Protein 8TTT (pdb70)

Solvent-accessible surface area: 14237 Å² total

B-factor: mean 44.23, std 14.67, range [22.31, 131.47]

Organism: Homo sapiens (NCBI:txid9606)

Radius of gyration: 19.29 Å; Cα contacts (8 Å, |Δi|>4): 434; chains: 2; bounding box: 44×50×52 Å

Foldseek 3Di:
DWDKDWEAELQGDIDIDIDDQQDWQVVVLVRVCVVVPNDPLRSVFKGKWFADDPQAIFGGDGNDGLVVQQVVPADPDPPRGRMYMATDDFDCVSLLVCLVPPVSLS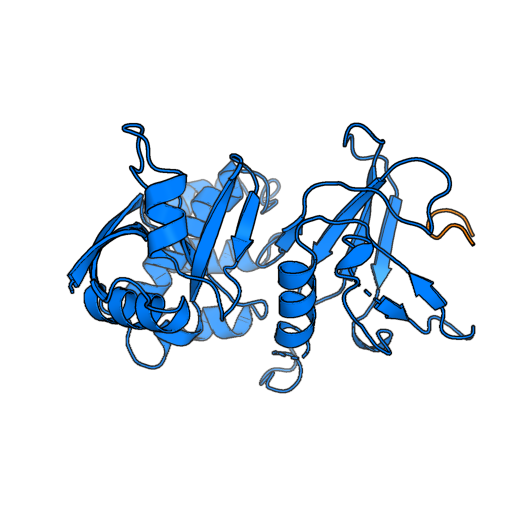SVQSNLVVCVVSPQWDPPVCVPVLVVCVVVVVSSVSCVSSVPTPRPSKHWDAWAPKPPDPFFTWIWIDHLAFTKTFGDHVVRHGDDDMDTHGLVQWDDWDADVVQCWTTWGDPDDDDIDDMIHNHNSRVRVVVSNVVSVVVVPVDDPD/DDPVPD

Nearest PDB structures (foldseek):
  8ttv-assembly1_A  TM=9.981E-01  e=6.131E-48  Homo sapiens
  4tkn-assembly1_A  TM=8.323E-01  e=4.277E-17  Homo sapiens
  4tkn-assembly3_C  TM=8.175E-01  e=5.382E-17  Homo sapiens
  4gxb-assembly1_A  TM=7.937E-01  e=1.513E-16  Homo sapiens
  4tkn-assembly2_B  TM=8.010E-01  e=3.557E-15  Homo sapiens

Structure (mmCIF, N/CA/C/O backbone):
data_8TTT
#
_entry.id   8TTT
#
_cell.length_a   37.567
_cell.length_b   74.371
_cell.length_c   105.229
_cell.angle_alpha   90.00
_cell.angle_beta   90.00
_cell.angle_gamma   90.00
#
_symmetry.space_group_name_H-M   'P 21 21 21'
#
loop_
_entity.id
_entity.type
_entity.pdbx_description
1 polymer 'Sorting nexin-27'
2 polymer 'Fam21A repeat 15 peptide'
3 non-polymer GLYCEROL
4 non-polymer DI(HYDROXYETHYL)ETHER
5 water water
#
loop_
_atom_site.group_PDB
_atom_site.id
_atom_site.type_symbol
_atom_site.label_atom_id
_atom_site.label_alt_id
_atom_site.label_comp_id
_atom_site.label_asym_id
_atom_site.label_entity_id
_atom_site.label_seq_id
_atom_site.pdbx_PDB_ins_code
_atom_site.Cartn_x
_atom_site.Cartn_y
_atom_site.Cartn_z
_atom_site.occupancy
_atom_site.B_iso_or_equiv
_atom_site.auth_seq_id
_atom_site.auth_comp_id
_atom_site.auth_asym_id
_atom_site.auth_atom_id
_atom_site.pdbx_PDB_model_num
ATOM 1 N N . SER A 1 6 ? 5.699 25.151 41.506 1.00 69.50 273 SER A N 1
ATOM 2 C CA . SER A 1 6 ? 4.440 24.657 40.954 1.00 77.48 273 SER A CA 1
ATOM 3 C C . SER A 1 6 ? 4.535 23.150 40.667 1.00 73.31 273 SER A C 1
ATOM 4 O O . SER A 1 6 ? 4.989 22.743 39.591 1.00 68.40 273 SER A O 1
ATOM 7 N N . ASP A 1 7 ? 4.106 22.329 41.627 1.00 71.49 274 ASP A N 1
ATOM 8 C CA . ASP A 1 7 ? 4.284 20.883 41.554 1.00 64.87 274 ASP A CA 1
ATOM 9 C C . ASP A 1 7 ? 3.050 20.184 41.015 1.00 57.14 274 ASP A C 1
ATOM 10 O O . ASP A 1 7 ? 1.916 20.601 41.265 1.00 57.69 274 ASP A O 1
ATOM 15 N N . VAL A 1 8 ? 3.287 19.090 40.289 1.00 47.16 275 VAL A N 1
ATOM 16 C CA . VAL A 1 8 ? 2.214 18.236 39.803 1.00 48.86 275 VAL A CA 1
ATOM 17 C C . VAL A 1 8 ? 2.582 16.776 40.042 1.00 50.71 275 VAL A C 1
ATOM 18 O O . VAL A 1 8 ? 3.744 16.432 40.271 1.00 50.80 275 VAL A O 1
ATOM 22 N N . GLU A 1 9 ? 1.564 15.917 40.007 1.00 42.96 276 GLU A N 1
ATOM 23 C CA . GLU A 1 9 ? 1.761 14.480 40.108 1.00 45.33 276 GLU A CA 1
ATOM 24 C C . GLU A 1 9 ? 1.747 13.848 38.719 1.00 50.60 276 GLU A C 1
ATOM 25 O O . GLU A 1 9 ? 1.030 14.279 37.805 1.00 47.95 276 GLU A O 1
ATOM 31 N N . LEU A 1 10 ? 2.560 12.810 38.582 1.00 45.23 277 LEU A N 1
ATOM 32 C CA . LEU A 1 10 ? 2.711 12.052 37.356 1.00 39.25 277 LEU A CA 1
ATOM 33 C C . LEU A 1 10 ? 2.528 10.586 37.689 1.00 40.51 277 LEU A C 1
ATOM 34 O O . LEU A 1 10 ? 3.045 10.115 38.705 1.00 37.87 277 LEU A O 1
ATOM 39 N N . ARG A 1 11 ? 1.780 9.869 36.863 1.00 36.99 278 ARG A N 1
ATOM 40 C CA . ARG A 1 11 ? 1.734 8.420 36.973 1.00 36.77 278 ARG A CA 1
ATOM 41 C C . ARG A 1 11 ? 2.592 7.816 35.878 1.00 33.74 278 ARG A C 1
ATOM 42 O O . ARG A 1 11 ? 2.640 8.340 34.766 1.00 32.35 278 ARG A O 1
ATOM 50 N N . VAL A 1 12 ? 3.251 6.705 36.189 1.00 28.61 279 VAL A N 1
ATOM 51 C CA . VAL A 1 12 ? 4.108 6.004 35.243 1.00 27.46 279 VAL A CA 1
ATOM 52 C C . VAL A 1 12 ? 3.996 4.504 35.488 1.00 31.52 279 VAL A C 1
ATOM 53 O O . VAL A 1 12 ? 4.004 4.053 36.638 1.00 31.74 279 VAL A O 1
ATOM 57 N N . ALA A 1 13 ? 3.910 3.734 34.401 1.00 25.78 280 ALA A N 1
ATOM 58 C CA . ALA A 1 13 ? 3.862 2.278 34.470 1.00 31.66 280 ALA A CA 1
ATOM 59 C C . ALA A 1 13 ? 5.262 1.694 34.597 1.00 29.27 280 ALA A C 1
ATOM 60 O O . ALA A 1 13 ? 6.198 2.151 33.941 1.00 33.97 280 ALA A O 1
ATOM 62 N N . LEU A 1 14 ? 5.407 0.683 35.439 1.00 30.49 281 LEU A N 1
ATOM 63 C CA . LEU A 1 14 ? 6.676 -0.007 35.603 1.00 34.07 281 LEU A CA 1
ATOM 64 C C . LEU A 1 14 ? 6.581 -1.421 35.051 1.00 31.47 281 LEU A C 1
ATOM 65 O O . LEU A 1 14 ? 5.480 -1.966 34.929 1.00 38.09 281 LEU A O 1
ATOM 70 N N . PRO A 1 15 ? 7.718 -2.055 34.720 1.00 38.73 282 PRO A N 1
ATOM 71 C CA . PRO A 1 15 ? 7.663 -3.345 33.990 1.00 39.49 282 PRO A CA 1
ATOM 72 C C . PRO A 1 15 ? 6.952 -4.470 34.726 1.00 40.92 282 PRO A C 1
ATOM 73 O O . PRO A 1 15 ? 6.392 -5.351 34.063 1.00 41.68 282 PRO A O 1
ATOM 77 N N . ASP A 1 16 ? 6.936 -4.472 36.060 1.00 39.64 283 ASP A N 1
ATOM 78 C CA . ASP A 1 16 ? 6.247 -5.521 36.806 1.00 36.55 283 ASP A CA 1
ATOM 79 C C . ASP A 1 16 ? 4.731 -5.352 36.861 1.00 39.72 283 ASP A C 1
ATOM 80 O O . ASP A 1 16 ? 4.104 -6.040 37.670 1.00 36.63 283 ASP A O 1
ATOM 85 N N . GLY A 1 17 ? 4.129 -4.434 36.089 1.00 35.51 284 GLY A N 1
ATOM 86 C CA . GLY A 1 17 ? 2.696 -4.188 36.183 1.00 38.13 284 GLY A CA 1
ATOM 87 C C . GLY A 1 17 ? 2.230 -3.223 37.270 1.00 37.60 284 GLY A C 1
ATOM 88 O O . GLY A 1 17 ? 1.074 -2.792 37.242 1.00 42.28 284 GLY A O 1
ATOM 89 N N . THR A 1 18 ? 3.062 -2.871 38.236 1.00 37.07 285 THR A N 1
ATOM 90 C CA . THR A 1 18 ? 2.632 -1.822 39.142 1.00 35.09 285 THR A CA 1
ATOM 91 C C . THR A 1 18 ? 2.733 -0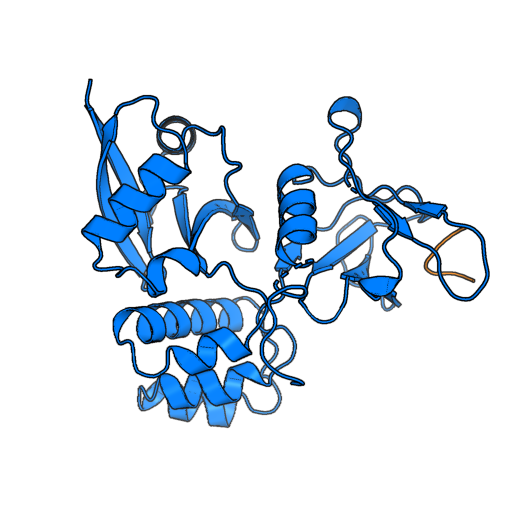.462 38.442 1.00 36.18 285 THR A C 1
ATOM 92 O O . THR A 1 18 ? 3.333 -0.330 37.375 1.00 35.55 285 THR A O 1
ATOM 96 N N . THR A 1 19 ? 2.139 0.564 39.047 1.00 36.27 286 THR A N 1
ATOM 97 C CA . THR A 1 19 ? 2.437 1.947 38.685 1.00 34.45 286 THR A CA 1
ATOM 98 C C . THR A 1 19 ? 3.080 2.663 39.871 1.00 33.23 286 THR A C 1
ATOM 99 O O . THR A 1 19 ? 3.024 2.204 41.016 1.00 29.51 286 THR A O 1
ATOM 103 N N . VAL A 1 20 ? 3.724 3.784 39.580 1.00 33.72 287 VAL A N 1
ATOM 104 C CA . VAL A 1 20 ? 4.274 4.662 40.605 1.00 35.90 287 VAL A CA 1
ATOM 105 C C . VAL A 1 20 ? 3.834 6.078 40.274 1.00 37.01 287 VAL A C 1
ATOM 106 O O . VAL A 1 20 ? 3.563 6.403 39.112 1.00 34.29 287 VAL A O 1
ATOM 110 N N . THR A 1 21 ? 3.712 6.910 41.305 1.00 36.18 288 THR A N 1
ATOM 111 C CA . THR A 1 21 ? 3.408 8.320 41.128 1.00 38.07 288 THR A CA 1
ATOM 112 C C . THR A 1 21 ? 4.550 9.143 41.692 1.00 40.08 288 THR A C 1
ATOM 113 O O . THR A 1 21 ? 5.100 8.806 42.742 1.00 44.86 288 THR A O 1
ATOM 117 N N . VAL A 1 22 ? 4.891 10.235 41.013 1.00 39.10 289 VAL A N 1
ATOM 118 C CA . VAL A 1 22 ? 5.909 11.144 41.509 1.00 41.66 289 VAL A CA 1
ATOM 119 C C . VAL A 1 22 ? 5.369 12.563 41.468 1.00 41.26 289 VAL A C 1
ATOM 120 O O . VAL A 1 22 ? 4.514 12.899 40.642 1.00 41.40 289 VAL A O 1
ATOM 124 N N . ARG A 1 23 ? 5.894 13.410 42.355 1.00 49.44 290 ARG A N 1
ATOM 125 C CA . ARG A 1 23 ? 5.599 14.843 42.350 1.00 50.06 290 ARG A CA 1
ATOM 126 C C . ARG A 1 23 ? 6.763 15.559 41.680 1.00 45.23 290 ARG A C 1
ATOM 127 O O . ARG A 1 23 ? 7.877 15.578 42.210 1.00 50.82 290 ARG A O 1
ATOM 135 N N . VAL A 1 24 ? 6.517 16.134 40.509 1.00 37.43 291 VAL A N 1
ATOM 136 C CA . VAL A 1 24 ? 7.582 16.774 39.763 1.00 43.43 291 VAL A CA 1
ATOM 137 C C . VAL A 1 24 ? 7.117 18.153 39.349 1.00 46.73 291 VAL A C 1
ATOM 138 O O . VAL A 1 24 ? 5.922 18.449 39.302 1.00 49.56 291 VAL A O 1
ATOM 142 N N . LYS A 1 25 ? 8.101 18.979 39.014 1.00 51.05 292 LYS A N 1
ATOM 143 C CA . LYS A 1 25 ? 7.851 20.332 38.537 1.00 55.57 292 LYS A CA 1
ATOM 144 C C . LYS A 1 25 ? 7.244 20.287 37.135 1.00 52.13 292 LYS A C 1
ATOM 145 O O . LYS A 1 25 ? 7.752 19.602 36.243 1.00 52.75 292 LYS A O 1
ATOM 151 N N . LYS A 1 26 ? 6.123 20.989 36.977 1.00 58.06 293 LYS A N 1
ATOM 152 C CA . LYS A 1 26 ? 5.349 21.095 35.741 1.00 53.01 293 LYS A CA 1
ATOM 153 C C . LYS A 1 26 ? 6.164 20.923 34.451 1.00 52.73 293 LYS A C 1
ATOM 154 O O . LYS A 1 26 ? 5.806 20.133 33.574 1.00 55.73 293 LYS A O 1
ATOM 160 N N . ASN A 1 27 ? 7.245 21.688 34.295 1.00 45.06 294 ASN A N 1
ATOM 161 C CA . ASN A 1 27 ? 7.983 21.758 33.039 1.00 53.72 294 ASN A CA 1
ATOM 162 C C . ASN A 1 27 ? 9.255 20.907 33.052 1.00 52.34 294 ASN A C 1
ATOM 163 O O . ASN A 1 27 ? 10.238 21.251 32.382 1.00 38.95 294 ASN A O 1
ATOM 168 N N . SER A 1 28 ? 9.248 19.803 33.801 1.00 48.70 295 SER A N 1
ATOM 169 C CA . SER A 1 28 ? 10.401 18.919 33.871 1.00 44.25 295 SER A CA 1
ATOM 170 C C . SER A 1 28 ? 10.636 18.213 32.541 1.00 40.63 295 SER A C 1
ATOM 171 O O . SER A 1 28 ? 9.695 17.864 31.824 1.00 37.33 295 SER A O 1
ATOM 174 N N . THR A 1 29 ? 11.904 18.019 32.205 1.00 38.28 296 THR A N 1
ATOM 175 C CA . THR A 1 29 ? 12.206 17.242 31.015 1.00 42.43 296 THR A CA 1
ATOM 176 C C . THR A 1 29 ? 12.189 15.760 31.344 1.00 30.13 296 THR A C 1
ATOM 177 O O . THR A 1 29 ? 12.136 15.350 32.507 1.00 33.37 296 THR A O 1
ATOM 181 N N . THR A 1 30 ? 12.296 14.948 30.295 1.00 29.36 297 THR A N 1
ATOM 182 C CA . THR A 1 30 ? 12.108 13.513 30.470 1.00 34.44 297 THR A CA 1
ATOM 183 C C . THR A 1 30 ? 13.171 12.903 31.372 1.00 35.68 297 THR A C 1
ATOM 184 O O . THR A 1 30 ? 12.853 12.044 32.204 1.00 37.78 297 THR A O 1
ATOM 188 N N . ASP A 1 31 ? 14.431 13.339 31.249 1.00 29.48 298 ASP A N 1
ATOM 189 C CA . ASP A 1 31 ? 15.444 12.792 32.136 1.00 29.14 298 ASP A CA 1
ATOM 190 C C . ASP A 1 31 ? 15.245 13.234 33.577 1.00 35.64 298 ASP A C 1
ATOM 191 O O . ASP A 1 31 ? 15.576 12.482 34.505 1.00 36.75 298 ASP A O 1
ATOM 196 N N . GLN A 1 32 ? 14.718 14.434 33.801 1.00 34.41 299 GLN A N 1
ATOM 197 C CA . GLN A 1 32 ? 14.464 14.833 35.183 1.00 35.97 299 GLN A CA 1
ATOM 198 C C . GLN A 1 32 ? 13.352 13.996 35.804 1.00 34.63 299 GLN A C 1
ATOM 199 O O . GLN A 1 32 ? 13.391 13.693 37.003 1.00 32.76 299 GLN A O 1
ATOM 205 N N . VAL A 1 33 ? 12.342 13.637 35.013 1.00 34.81 300 VAL A N 1
ATOM 206 C CA . VAL A 1 33 ? 11.286 12.761 35.506 1.00 32.00 300 VAL A CA 1
ATOM 207 C C . VAL A 1 33 ? 11.821 11.349 35.687 1.00 36.60 300 VAL A C 1
ATOM 208 O O . VAL A 1 33 ? 11.464 10.643 36.637 1.00 32.56 300 VAL A O 1
ATOM 212 N N . TYR A 1 34 ? 12.680 10.908 34.774 1.00 31.96 301 TYR A N 1
ATOM 213 C CA . TYR A 1 34 ? 13.158 9.545 34.871 1.00 34.28 301 TYR A CA 1
ATOM 214 C C . TYR A 1 34 ? 13.968 9.352 36.147 1.00 36.21 301 TYR A C 1
ATOM 215 O O . TYR A 1 34 ? 13.759 8.374 36.875 1.00 33.91 301 TYR A O 1
ATOM 224 N N . GLN A 1 35 ? 14.862 10.298 36.466 1.00 35.67 302 GLN A N 1
ATOM 225 C CA . GLN A 1 35 ? 15.667 10.171 37.682 1.00 33.33 302 GLN A CA 1
ATOM 226 C C . GLN A 1 35 ? 14.787 10.152 38.915 1.00 32.90 302 GLN A C 1
ATOM 227 O O . GLN A 1 35 ? 15.006 9.365 39.842 1.00 34.91 302 GLN A O 1
ATOM 233 N N . ALA A 1 36 ? 13.786 11.023 38.948 1.00 28.68 303 ALA A N 1
ATOM 234 C CA . ALA A 1 36 ? 12.892 11.052 40.091 1.00 31.43 303 ALA A CA 1
ATOM 235 C C . ALA A 1 36 ? 12.198 9.703 40.267 1.00 36.29 303 ALA A C 1
ATOM 236 O O . ALA A 1 36 ? 12.139 9.162 41.379 1.00 37.94 303 ALA A O 1
ATOM 238 N N . ILE A 1 37 ? 11.710 9.121 39.165 1.00 29.04 304 ILE A N 1
ATOM 239 C CA . ILE A 1 37 ? 11.070 7.805 39.238 1.00 34.67 304 ILE A CA 1
ATOM 240 C C . ILE A 1 37 ? 12.062 6.739 39.683 1.00 34.08 304 ILE A C 1
ATOM 241 O O . ILE A 1 37 ? 11.770 5.928 40.568 1.00 37.79 304 ILE A O 1
ATOM 246 N N . ALA A 1 38 ? 13.246 6.714 39.070 1.00 38.31 305 ALA A N 1
ATOM 247 C CA . ALA A 1 38 ? 14.234 5.699 39.419 1.00 37.88 305 ALA A CA 1
ATOM 248 C C . ALA A 1 38 ? 14.655 5.807 40.878 1.00 40.87 305 ALA A C 1
ATOM 249 O O . ALA A 1 38 ? 14.971 4.790 41.514 1.00 42.43 305 ALA A O 1
ATOM 251 N N . ALA A 1 39 ? 14.653 7.024 41.425 1.00 35.03 306 ALA A N 1
ATOM 252 C CA . ALA A 1 39 ? 14.883 7.191 42.857 1.00 39.66 306 ALA A CA 1
ATOM 253 C C . ALA A 1 39 ? 13.745 6.584 43.668 1.00 41.67 306 ALA A C 1
ATOM 254 O O . ALA A 1 39 ? 13.984 5.858 44.636 1.00 43.64 306 ALA A O 1
ATOM 256 N N . LYS A 1 40 ? 12.492 6.867 43.285 1.00 38.85 307 LYS A N 1
ATOM 257 C CA . LYS A 1 40 ? 11.341 6.384 44.046 1.00 37.69 307 LYS A CA 1
ATOM 258 C C . LYS A 1 40 ? 11.156 4.868 43.989 1.00 43.49 307 LYS A C 1
ATOM 259 O O . LYS A 1 40 ? 10.378 4.331 44.778 1.00 48.14 307 LYS A O 1
ATOM 265 N N . VAL A 1 41 ? 11.827 4.155 43.088 1.00 42.70 308 VAL A N 1
ATOM 266 C CA . VAL A 1 41 ? 11.626 2.716 42.980 1.00 39.12 308 VAL A CA 1
ATOM 267 C C . VAL A 1 41 ? 12.849 1.914 43.380 1.00 44.90 308 VAL A C 1
ATOM 268 O O . VAL A 1 41 ? 12.809 0.681 43.299 1.00 50.05 308 VAL A O 1
ATOM 272 N N . GLY A 1 42 ? 13.931 2.558 43.813 1.00 43.50 309 GLY A N 1
ATOM 273 C CA . GLY A 1 42 ? 15.057 1.818 44.337 1.00 44.78 309 GLY A CA 1
ATOM 274 C C . GLY A 1 42 ? 16.132 1.497 43.333 1.00 48.68 309 GLY A C 1
ATOM 275 O O . GLY A 1 42 ? 16.944 0.591 43.572 1.00 47.93 309 GLY A O 1
ATOM 276 N N . MET A 1 43 ? 16.172 2.209 42.219 1.00 46.02 310 MET A N 1
ATOM 277 C CA . MET A 1 43 ? 17.236 1.993 41.262 1.00 44.08 310 MET A CA 1
ATOM 278 C C . MET A 1 43 ? 18.508 2.597 41.829 1.00 44.08 310 MET A C 1
ATOM 279 O O . MET A 1 43 ? 18.505 3.732 42.319 1.00 45.70 310 MET A O 1
ATOM 284 N N . ASP A 1 44 ? 19.583 1.838 41.787 1.00 38.45 311 ASP A N 1
ATOM 285 C CA . ASP A 1 44 ? 20.854 2.321 42.293 1.00 47.33 311 ASP A CA 1
ATOM 286 C C . ASP A 1 44 ? 21.658 2.880 41.123 1.00 51.24 311 ASP A C 1
ATOM 287 O O . ASP A 1 44 ? 21.171 2.966 39.991 1.00 49.96 311 ASP A O 1
ATOM 292 N N . SER A 1 45 ? 22.924 3.211 41.381 1.00 41.47 312 SER A N 1
ATOM 293 C CA . SER A 1 45 ? 23.745 3.897 40.395 1.00 51.57 312 SER A CA 1
ATOM 294 C C . SER A 1 45 ? 24.116 3.010 39.207 1.00 50.95 312 SER A C 1
ATOM 295 O O . SER A 1 45 ? 24.436 3.538 38.139 1.00 48.07 312 SER A O 1
ATOM 298 N N . THR A 1 46 ? 24.098 1.685 39.352 1.00 51.00 313 THR A N 1
ATOM 299 C CA . THR A 1 46 ? 24.318 0.848 38.173 1.00 56.93 313 THR A CA 1
ATOM 300 C C . THR A 1 46 ? 23.038 0.695 37.356 1.00 52.45 313 THR A C 1
ATOM 301 O O . THR A 1 46 ? 23.033 0.900 36.134 1.00 54.45 313 THR A O 1
ATOM 305 N N . THR A 1 47 ? 21.939 0.363 38.031 1.00 43.49 314 THR A N 1
ATOM 306 C CA . THR A 1 47 ? 20.727 -0.080 37.355 1.00 47.67 314 THR A CA 1
ATOM 307 C C . THR A 1 47 ? 20.077 1.040 36.538 1.00 42.88 314 THR A C 1
ATOM 308 O O . THR A 1 47 ? 19.562 0.792 35.442 1.00 38.08 314 THR A O 1
ATOM 312 N N . VAL A 1 48 ? 20.130 2.277 37.041 1.00 39.74 315 VAL A N 1
ATOM 313 C CA . VAL A 1 48 ? 19.447 3.423 36.459 1.00 37.34 315 VAL A CA 1
ATOM 314 C C . VAL A 1 48 ? 19.828 3.686 35.001 1.00 40.55 315 VAL A C 1
ATOM 315 O O . VAL A 1 48 ? 19.065 4.338 34.278 1.00 40.16 315 VAL A O 1
ATOM 319 N N . ASN A 1 49 ? 20.974 3.195 34.534 1.00 34.11 316 ASN A N 1
ATOM 320 C CA . ASN A 1 49 ? 21.357 3.456 33.153 1.00 40.91 316 ASN A CA 1
ATOM 321 C C . ASN A 1 49 ? 20.832 2.412 32.175 1.00 39.44 316 ASN A C 1
ATOM 322 O O . ASN A 1 49 ? 21.158 2.477 30.989 1.00 42.68 316 ASN A O 1
ATOM 327 N N . TYR A 1 50 ? 20.013 1.473 32.628 1.00 32.29 317 TYR A N 1
ATOM 328 C CA . TYR A 1 50 ? 19.512 0.417 31.766 1.00 36.58 317 TYR A CA 1
ATOM 329 C C . TYR A 1 50 ? 18.028 0.555 31.475 1.00 33.12 317 TYR A C 1
ATOM 330 O O . TYR A 1 50 ? 17.434 -0.351 30.875 1.00 34.92 317 TYR A O 1
ATOM 339 N N . PHE A 1 51 ? 17.412 1.658 31.886 1.00 28.99 318 PHE A N 1
ATOM 340 C CA . PHE A 1 51 ? 15.986 1.868 31.695 1.00 29.53 318 PHE A CA 1
ATOM 341 C C . PHE A 1 51 ? 15.739 3.297 31.240 1.00 28.97 318 PHE A C 1
ATOM 342 O O . PHE A 1 51 ? 16.578 4.177 31.421 1.00 29.57 318 PHE A O 1
ATOM 350 N N . ALA A 1 52 ? 14.569 3.532 30.658 1.00 26.75 319 ALA A N 1
ATOM 351 C CA . ALA A 1 52 ? 14.242 4.879 30.230 1.00 29.68 319 ALA A CA 1
ATOM 352 C C . ALA A 1 52 ? 12.726 5.035 30.144 1.00 32.42 319 ALA A C 1
ATOM 353 O O . ALA A 1 52 ? 11.965 4.082 30.333 1.00 34.57 319 ALA A O 1
ATOM 355 N N . LEU A 1 53 ? 12.301 6.259 29.846 1.00 28.22 320 LEU A N 1
ATOM 356 C CA . LEU A 1 53 ? 10.895 6.618 29.753 1.00 27.55 320 LEU A CA 1
ATOM 357 C C . LEU A 1 53 ? 10.382 6.401 28.336 1.00 28.79 320 LEU A C 1
ATOM 358 O O . LEU A 1 53 ? 10.996 6.864 27.365 1.00 28.90 320 LEU A O 1
ATOM 363 N N . PHE A 1 54 ? 9.247 5.721 28.219 1.00 28.47 321 PHE A N 1
ATOM 364 C CA . PHE A 1 54 ? 8.617 5.465 26.931 1.00 27.93 321 PHE A CA 1
ATOM 365 C C . PHE A 1 54 ? 7.166 5.913 26.974 1.00 28.91 321 PHE A C 1
ATOM 366 O O . PHE A 1 54 ? 6.563 6.038 28.043 1.00 28.76 321 PHE A O 1
ATOM 374 N N . GLU A 1 55 ? 6.609 6.126 25.789 1.00 25.46 322 GLU A N 1
ATOM 375 C CA . GLU A 1 55 ? 5.209 6.455 25.607 1.00 26.75 322 GLU A CA 1
ATOM 376 C C . GLU A 1 55 ? 4.517 5.305 24.877 1.00 34.43 322 GLU A C 1
ATOM 377 O O . GLU A 1 55 ? 5.039 4.808 23.873 1.00 33.08 322 GLU A O 1
ATOM 383 N N . VAL A 1 56 ? 3.353 4.879 25.377 1.00 31.76 323 VAL A N 1
ATOM 384 C CA . VAL A 1 56 ? 2.597 3.817 24.709 1.00 34.94 323 VAL A CA 1
ATOM 385 C C . VAL A 1 56 ? 1.914 4.393 23.479 1.00 35.00 323 VAL A C 1
ATOM 386 O O . VAL A 1 56 ? 1.166 5.376 23.569 1.00 39.26 323 VAL A O 1
ATOM 390 N N . ILE A 1 57 ? 2.181 3.805 22.321 1.00 30.72 324 ILE A N 1
ATOM 391 C CA . ILE A 1 57 ? 1.590 4.263 21.072 1.00 32.80 324 ILE A CA 1
ATOM 392 C C . ILE A 1 57 ? 0.414 3.392 20.677 1.00 37.26 324 ILE A C 1
ATOM 393 O O . ILE A 1 57 ? -0.625 3.886 20.231 1.00 39.64 324 ILE A O 1
ATOM 398 N N . SER A 1 58 ? 0.602 2.095 20.852 1.00 36.57 325 SER A N 1
ATOM 399 C CA . SER A 1 58 ? -0.333 1.057 20.468 1.00 41.91 325 SER A CA 1
ATOM 400 C C . SER A 1 58 ? 0.030 -0.157 21.300 1.00 39.98 325 SER A C 1
ATOM 401 O O . SER A 1 58 ? 1.063 -0.183 21.968 1.00 36.73 325 SER A O 1
ATOM 404 N N . HIS A 1 59 ? -0.810 -1.182 21.214 1.00 41.04 326 HIS A N 1
ATOM 405 C CA . HIS A 1 59 ? -0.583 -2.389 21.993 1.00 43.97 326 HIS A CA 1
ATOM 406 C C . HIS A 1 59 ? 0.716 -3.078 21.600 1.00 43.70 326 HIS A C 1
ATOM 407 O O . HIS A 1 59 ? 1.238 -3.885 22.375 1.00 40.78 326 HIS A O 1
ATOM 414 N N . SER A 1 60 ? 1.278 -2.740 20.440 1.00 40.29 327 SER A N 1
ATOM 415 C CA . SER A 1 60 ? 2.487 -3.394 19.962 1.00 42.14 327 SER A CA 1
ATOM 416 C C . SER A 1 60 ? 3.652 -2.436 19.722 1.00 38.93 327 SER A C 1
ATOM 417 O O . SER A 1 60 ? 4.642 -2.836 19.097 1.00 41.56 327 SER A O 1
ATOM 420 N N . PHE A 1 61 ? 3.593 -1.208 20.213 1.00 33.31 328 PHE A N 1
ATOM 421 C CA . PHE A 1 61 ? 4.704 -0.301 19.991 1.00 32.30 328 PHE A CA 1
ATOM 422 C C . PHE A 1 61 ? 4.755 0.775 21.062 1.00 32.66 328 PHE A C 1
ATOM 423 O O . PHE A 1 61 ? 3.761 1.460 21.305 1.00 31.93 328 PHE A O 1
ATOM 431 N N . VAL A 1 62 ? 5.925 0.958 21.660 1.00 34.54 329 VAL A N 1
ATOM 432 C CA . VAL A 1 62 ? 6.164 2.086 22.546 1.00 30.48 329 VAL A CA 1
ATOM 433 C C . VAL A 1 62 ? 7.295 2.907 21.951 1.00 30.82 329 VAL A C 1
ATOM 434 O O . VAL A 1 62 ? 8.172 2.377 21.265 1.00 29.62 329 VAL A O 1
ATOM 438 N N . ARG A 1 63 ? 7.268 4.212 22.180 1.00 32.99 330 ARG A N 1
ATOM 439 C CA . ARG A 1 63 ? 8.330 5.055 21.661 1.00 34.24 330 ARG A CA 1
ATOM 440 C C . ARG A 1 63 ? 9.042 5.750 22.811 1.00 31.34 330 ARG A C 1
ATOM 441 O O . ARG A 1 63 ? 8.409 6.186 23.780 1.00 25.44 330 ARG A O 1
ATOM 449 N N . LYS A 1 64 ? 10.372 5.786 22.707 1.00 28.40 331 LYS A N 1
ATOM 450 C CA . LYS A 1 64 ? 11.202 6.463 23.688 1.00 29.01 331 LYS A CA 1
ATOM 451 C C . LYS A 1 64 ? 10.961 7.964 23.649 1.00 28.40 331 LYS A C 1
ATOM 452 O O . LYS A 1 64 ? 10.889 8.565 22.576 1.00 32.99 331 LYS A O 1
ATOM 458 N N . LEU A 1 65 ? 10.845 8.572 24.829 1.00 28.68 332 LEU A N 1
ATOM 459 C CA . LEU A 1 65 ? 10.729 10.022 24.913 1.00 33.94 332 LEU A CA 1
ATOM 460 C C . LEU A 1 65 ? 12.068 10.678 24.596 1.00 34.01 332 LEU A C 1
ATOM 461 O O . LEU A 1 65 ? 13.095 10.335 25.184 1.00 33.40 332 LEU A O 1
ATOM 466 N N . ALA A 1 66 ? 12.051 11.608 23.644 1.00 36.97 333 ALA A N 1
ATOM 467 C CA . ALA A 1 66 ? 13.218 12.408 23.323 1.00 34.57 333 ALA A CA 1
ATOM 468 C C . ALA A 1 66 ? 13.634 13.240 24.540 1.00 39.09 333 ALA A C 1
ATOM 469 O O . ALA A 1 66 ? 12.844 13.452 25.447 1.00 35.58 333 ALA A O 1
ATOM 471 N N . PRO A 1 67 ? 14.870 13.736 24.585 1.00 41.36 334 PRO A N 1
ATOM 472 C CA . PRO A 1 67 ? 15.301 14.471 25.792 1.00 36.18 334 PRO A CA 1
ATOM 473 C C . PRO A 1 67 ? 14.535 15.766 26.065 1.00 37.52 334 PRO A C 1
ATOM 474 O O . PRO A 1 67 ? 14.323 16.126 27.233 1.00 35.37 334 PRO A O 1
ATOM 478 N N . ASN A 1 68 ? 14.100 16.493 25.048 1.00 35.72 335 ASN A N 1
ATOM 479 C CA . ASN A 1 68 ? 13.436 17.763 25.307 1.00 35.60 335 ASN A CA 1
ATOM 480 C C . ASN A 1 68 ? 11.915 17.639 25.342 1.00 38.59 335 ASN A C 1
ATOM 481 O O . ASN A 1 68 ? 11.204 18.588 25.010 1.00 46.06 335 ASN A O 1
ATOM 486 N N . GLU A 1 69 ? 11.394 16.500 25.766 1.00 35.31 336 GLU A N 1
ATOM 487 C CA . GLU A 1 69 ? 9.953 16.394 25.933 1.00 37.33 336 GLU A CA 1
ATOM 488 C C . GLU A 1 69 ? 9.553 16.633 27.388 1.00 36.95 336 GLU A C 1
ATOM 489 O O . GLU A 1 69 ? 10.353 16.508 28.325 1.00 37.48 336 GLU A O 1
ATOM 495 N N . PHE A 1 70 ? 8.292 16.990 27.568 1.00 39.67 337 PHE A N 1
ATOM 496 C CA . PHE A 1 70 ? 7.755 17.239 28.899 1.00 39.15 337 PHE A CA 1
ATOM 497 C C . PHE A 1 70 ? 6.833 16.086 29.237 1.00 36.94 337 PHE A C 1
ATOM 498 O O . PHE A 1 70 ? 5.700 16.029 28.739 1.00 34.08 337 PHE A O 1
ATOM 506 N N . PRO A 1 71 ? 7.292 15.111 30.002 1.00 37.19 338 PRO A N 1
ATOM 507 C CA . PRO A 1 71 ? 6.414 13.977 30.339 1.00 37.26 338 PRO A CA 1
ATOM 508 C C . PRO A 1 71 ? 5.043 14.387 30.867 1.00 36.89 338 PRO A C 1
ATOM 509 O O . PRO A 1 71 ? 4.042 13.754 30.502 1.00 33.88 338 PRO A O 1
ATOM 513 N N . HIS A 1 72 ? 4.960 15.430 31.699 1.00 33.34 339 HIS A N 1
ATOM 514 C CA . HIS A 1 72 ? 3.664 15.786 32.258 1.00 41.47 339 HIS A CA 1
ATOM 515 C C . HIS A 1 72 ? 2.690 16.159 31.162 1.00 41.42 339 HIS A C 1
ATOM 516 O O . HIS A 1 72 ? 1.505 15.819 31.235 1.00 38.20 339 HIS A O 1
ATOM 523 N N . LYS A 1 73 ? 3.177 16.862 30.139 1.00 41.53 340 LYS A N 1
ATOM 524 C CA . LYS A 1 73 ? 2.324 17.231 29.019 1.00 40.23 340 LYS A CA 1
ATOM 525 C C . LYS A 1 73 ? 1.805 15.992 28.295 1.00 40.67 340 LYS A C 1
ATOM 526 O O . LYS A 1 73 ? 0.649 15.959 27.864 1.00 39.17 340 LYS A O 1
ATOM 532 N N . LEU A 1 74 ? 2.639 14.957 28.159 1.00 38.08 341 LEU A N 1
ATOM 533 C CA . LEU A 1 74 ? 2.166 13.727 27.531 1.00 39.46 341 LEU A CA 1
ATOM 534 C C . LEU A 1 74 ? 1.143 13.030 28.414 1.00 37.37 341 LEU A C 1
ATOM 535 O O . LEU A 1 74 ? 0.142 12.507 27.919 1.00 41.14 341 LEU A O 1
ATOM 540 N N . TYR A 1 75 ? 1.390 13.000 29.723 1.00 39.01 342 TYR A N 1
ATOM 541 C CA . TYR A 1 75 ? 0.450 12.390 30.663 1.00 39.89 342 TYR A CA 1
ATOM 542 C C . TYR A 1 75 ? -0.928 13.037 30.576 1.00 38.40 342 TYR A C 1
ATOM 543 O O . TYR A 1 75 ? -1.934 12.349 30.376 1.00 35.13 342 TYR A O 1
ATOM 552 N N . ILE A 1 76 ? -0.985 14.367 30.706 1.00 40.97 343 ILE A N 1
ATOM 553 C CA . ILE A 1 76 ? -2.257 15.090 30.702 1.00 38.66 343 ILE A CA 1
ATOM 554 C C . ILE A 1 76 ? -2.970 14.920 29.365 1.00 40.73 343 ILE A C 1
ATOM 555 O O . ILE A 1 76 ? -4.176 14.654 29.311 1.00 38.46 343 ILE A O 1
ATOM 560 N N . GLN A 1 77 ? -2.231 15.070 28.267 1.00 40.42 344 GLN A N 1
ATOM 561 C CA . GLN A 1 77 ? -2.832 15.018 26.938 1.00 40.21 344 GLN A CA 1
ATOM 562 C C . GLN A 1 77 ? -3.568 13.712 26.699 1.00 41.99 344 GLN A C 1
ATOM 563 O O . GLN A 1 77 ? -4.685 13.706 26.171 1.00 44.53 344 GLN A O 1
ATOM 569 N N . ASN A 1 78 ? -2.944 12.596 27.058 1.00 39.55 345 ASN A N 1
ATOM 570 C CA . ASN A 1 78 ? -3.428 11.274 26.704 1.00 38.87 345 ASN A CA 1
ATOM 571 C C . ASN A 1 78 ? -4.170 10.592 27.842 1.00 39.03 345 ASN A C 1
ATOM 572 O O . ASN A 1 78 ? -4.421 9.383 27.758 1.00 44.67 345 ASN A O 1
ATOM 577 N N . TYR A 1 79 ? -4.555 11.336 28.885 1.00 36.94 346 TYR A N 1
ATOM 578 C CA . TYR A 1 79 ? -5.091 10.718 30.091 1.00 37.70 346 TYR A CA 1
ATOM 579 C C . TYR A 1 79 ? -6.506 10.199 29.890 1.00 48.91 346 TYR A C 1
ATOM 580 O O . TYR A 1 79 ? -7.373 10.895 29.348 1.00 51.23 346 TYR A O 1
ATOM 589 N N . THR A 1 80 ? -6.745 8.974 30.356 1.00 44.23 347 THR A N 1
ATOM 590 C CA . THR A 1 80 ? -8.094 8.434 30.420 1.00 59.46 347 THR A CA 1
ATOM 591 C C . THR A 1 80 ? -8.248 7.670 31.723 1.00 68.11 347 THR A C 1
ATOM 592 O O . THR A 1 80 ? -7.277 7.427 32.448 1.00 68.58 347 THR A O 1
ATOM 596 N N . SER A 1 81 ? -9.486 7.261 31.998 1.00 80.84 348 SER A N 1
ATOM 597 C CA . SER A 1 81 ? -9.759 6.462 33.188 1.00 84.24 348 SER A CA 1
ATOM 598 C C . SER A 1 81 ? -9.196 5.053 33.065 1.00 83.36 348 SER A C 1
ATOM 599 O O . SER A 1 81 ? -8.901 4.415 34.081 1.00 80.04 348 SER A O 1
ATOM 602 N N . ALA A 1 82 ? -9.028 4.565 31.840 1.00 75.24 349 ALA A N 1
ATOM 603 C CA . ALA A 1 82 ? -8.701 3.167 31.599 1.00 72.48 349 ALA A CA 1
ATOM 604 C C . ALA A 1 82 ? -7.360 2.778 32.213 1.00 70.62 349 ALA A C 1
ATOM 605 O O . ALA A 1 82 ? -6.416 3.568 32.264 1.00 62.20 349 ALA A O 1
ATOM 607 N N . VAL A 1 83 ? -7.288 1.534 32.673 1.00 69.32 350 VAL A N 1
ATOM 608 C CA . VAL A 1 83 ? -6.025 0.989 33.180 1.00 66.62 350 VAL A CA 1
ATOM 609 C C . VAL A 1 83 ? -5.013 0.958 32.042 1.00 63.38 350 VAL A C 1
ATOM 610 O O . VAL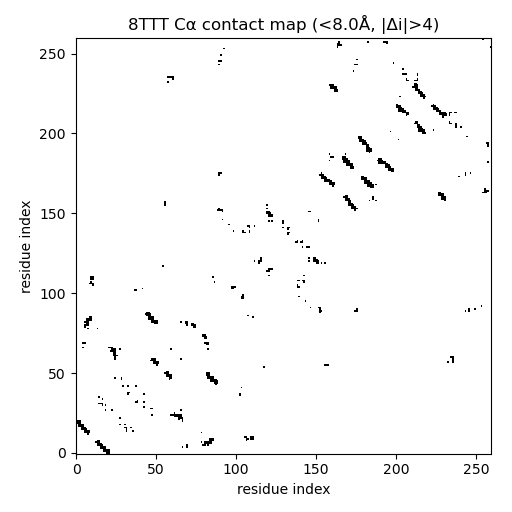 A 1 83 ? -5.376 0.598 30.902 1.00 67.47 350 VAL A O 1
ATOM 614 N N . PRO A 1 84 ? -3.735 1.310 32.266 1.00 61.03 351 PRO A N 1
ATOM 615 C CA . PRO A 1 84 ? -2.939 1.637 33.466 1.00 56.22 351 PRO A CA 1
ATOM 616 C C . PRO A 1 84 ? -3.124 3.039 34.082 1.00 54.60 351 PRO A C 1
ATOM 617 O O . PRO A 1 84 ? -2.482 3.354 35.082 1.00 49.26 351 PRO A O 1
ATOM 621 N N . GLY A 1 85 ? -3.963 3.881 33.489 1.00 48.74 352 GLY A N 1
ATOM 622 C CA . GLY A 1 85 ? -4.111 5.227 33.985 1.00 42.58 352 GLY A CA 1
ATOM 623 C C . GLY A 1 85 ? -3.042 6.190 33.528 1.00 43.02 352 GLY A C 1
ATOM 624 O O . GLY A 1 85 ? -2.990 7.313 34.036 1.00 39.32 352 GLY A O 1
ATOM 625 N N . THR A 1 86 ? -2.191 5.791 32.583 1.00 39.75 353 THR A N 1
ATOM 626 C CA . THR A 1 86 ? -1.136 6.660 32.078 1.00 38.36 353 THR A CA 1
ATOM 627 C C . THR A 1 86 ? -0.606 6.127 30.748 1.00 34.14 353 THR A C 1
ATOM 628 O O . THR A 1 86 ? -0.635 4.921 30.491 1.00 33.66 353 THR A O 1
ATOM 632 N N . CYS A 1 87 ? -0.118 7.038 29.903 1.00 33.60 354 CYS A N 1
ATOM 633 C CA . CYS A 1 87 ? 0.550 6.630 28.670 1.00 34.77 354 CYS A CA 1
ATOM 634 C C . CYS A 1 87 ? 2.061 6.449 28.839 1.00 34.83 354 CYS A C 1
ATOM 635 O O . CYS A 1 87 ? 2.740 6.055 27.878 1.00 33.75 354 CYS A O 1
ATOM 638 N N . LEU A 1 88 ? 2.597 6.698 30.029 1.00 29.32 355 LEU A N 1
ATOM 639 C CA . LEU A 1 88 ? 4.029 6.629 30.264 1.00 29.86 355 LEU A CA 1
ATOM 640 C C . LEU A 1 88 ? 4.408 5.276 30.837 1.00 33.64 355 LEU A C 1
ATOM 641 O O . LEU A 1 88 ? 3.661 4.710 31.636 1.00 29.85 355 LEU A O 1
ATOM 646 N N . THR A 1 89 ? 5.594 4.783 30.464 1.00 26.73 356 THR A N 1
ATOM 647 C CA . THR A 1 89 ? 6.038 3.496 30.971 1.00 31.06 356 THR A CA 1
ATOM 648 C C . THR A 1 89 ? 7.565 3.452 31.021 1.00 31.09 356 THR A C 1
ATOM 649 O O . THR A 1 89 ? 8.253 4.075 30.205 1.00 29.14 356 THR A O 1
ATOM 653 N N . ILE A 1 90 ? 8.081 2.736 32.015 1.00 30.40 357 ILE A N 1
ATOM 654 C CA . ILE A 1 90 ? 9.511 2.512 32.200 1.00 31.97 357 ILE A CA 1
ATOM 655 C C . ILE A 1 90 ? 9.856 1.168 31.562 1.00 35.69 357 ILE A C 1
ATOM 656 O O . ILE A 1 90 ? 9.287 0.127 31.918 1.00 40.53 357 ILE A O 1
ATOM 661 N N . ARG A 1 91 ? 10.769 1.176 30.611 1.00 32.44 358 ARG A N 1
ATOM 662 C CA . ARG A 1 91 ? 11.158 -0.047 29.937 1.00 31.08 358 ARG A CA 1
ATOM 663 C C . ARG A 1 91 ? 12.665 -0.112 29.830 1.00 25.02 358 ARG A C 1
ATOM 664 O O . ARG A 1 91 ? 13.361 0.885 29.979 1.00 33.52 358 ARG A O 1
ATOM 672 N N . LYS A 1 92 ? 13.156 -1.302 29.550 1.00 29.45 359 LYS A N 1
ATOM 673 C CA . LYS A 1 92 ? 14.585 -1.523 29.436 1.00 29.56 359 LYS A CA 1
ATOM 674 C C . LYS A 1 92 ? 15.139 -0.753 28.243 1.00 30.69 359 LYS A C 1
ATOM 675 O O . LYS A 1 92 ? 14.464 -0.584 27.234 1.00 25.34 359 LYS A O 1
ATOM 681 N N . TRP A 1 93 ? 16.382 -0.269 28.368 1.00 32.03 360 TRP A N 1
ATOM 682 C CA . TRP A 1 93 ? 17.050 0.489 27.297 1.00 29.51 360 TRP A CA 1
ATOM 683 C C . TRP A 1 93 ? 18.496 -0.011 27.202 1.00 34.27 360 TRP A C 1
ATOM 684 O O . TRP A 1 93 ? 19.386 0.475 27.906 1.00 33.87 360 TRP A O 1
ATOM 695 N N . LEU A 1 94 ? 18.727 -0.970 26.304 1.00 34.84 361 LEU A N 1
ATOM 696 C CA . LEU A 1 94 ? 19.983 -1.705 26.259 1.00 34.14 361 LEU A CA 1
ATOM 697 C C . LEU A 1 94 ? 19.977 -2.696 25.101 1.00 33.24 361 LEU A C 1
ATOM 698 O O . LEU A 1 94 ? 19.033 -3.471 24.961 1.00 31.13 361 LEU A O 1
ATOM 703 N N . PHE A 1 95 ? 21.009 -2.690 24.263 1.00 37.36 362 PHE A N 1
ATOM 704 C CA . PHE A 1 95 ? 21.072 -3.648 23.172 1.00 36.13 362 PHE A CA 1
ATOM 705 C C . PHE A 1 95 ? 22.048 -4.786 23.441 1.00 43.85 362 PHE A C 1
ATOM 706 O O . PHE A 1 95 ? 21.888 -5.878 22.882 1.00 42.54 362 PHE A O 1
ATOM 714 N N . THR A 1 96 ? 23.038 -4.575 24.296 1.00 40.61 363 THR A N 1
ATOM 715 C CA . THR A 1 96 ? 24.063 -5.582 24.543 1.00 41.98 363 THR A CA 1
ATOM 716 C C . THR A 1 96 ? 23.581 -6.502 25.656 1.0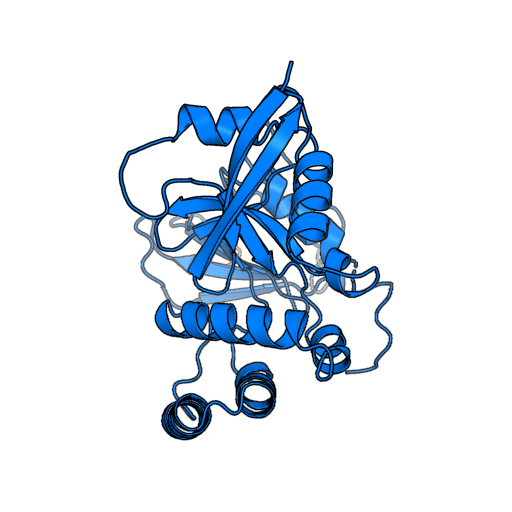0 43.07 363 THR A C 1
ATOM 717 O O . THR A 1 96 ? 23.666 -6.164 26.839 1.00 40.27 363 THR A O 1
ATOM 721 N N . THR A 1 97 ? 23.109 -7.688 25.279 1.00 45.45 364 THR A N 1
ATOM 722 C CA . THR A 1 97 ? 22.564 -8.612 26.265 1.00 48.41 364 THR A CA 1
ATOM 723 C C . THR A 1 97 ? 23.604 -9.089 27.295 1.00 50.43 364 THR A C 1
ATOM 724 O O . THR A 1 97 ? 23.224 -9.568 28.367 1.00 50.53 364 THR A O 1
ATOM 728 N N . GLU A 1 98 ? 24.900 -8.910 27.049 1.00 52.45 365 GLU A N 1
ATOM 729 C CA . GLU A 1 98 ? 25.870 -9.378 28.037 1.00 49.76 365 GLU A CA 1
ATOM 730 C C . GLU A 1 98 ? 25.875 -8.477 29.277 1.00 50.66 365 GLU A C 1
ATOM 731 O O . GLU A 1 98 ? 26.015 -8.963 30.408 1.00 48.54 365 GLU A O 1
ATOM 737 N N . GLU A 1 99 ? 25.715 -7.162 29.088 1.00 45.12 366 GLU A N 1
ATOM 738 C CA . GLU A 1 99 ? 25.558 -6.267 30.229 1.00 45.52 366 GLU A CA 1
ATOM 739 C C . GLU A 1 99 ? 24.403 -6.706 31.134 1.00 49.65 366 GLU A C 1
ATOM 740 O O . GLU A 1 99 ? 24.430 -6.444 32.340 1.00 51.54 366 GLU A O 1
ATOM 746 N N . GLU A 1 100 ? 23.385 -7.369 30.568 1.00 45.29 367 GLU A N 1
ATOM 747 C CA . GLU A 1 100 ? 22.257 -7.856 31.358 1.00 42.51 367 GLU A CA 1
ATOM 748 C C . GLU A 1 100 ? 22.701 -8.925 32.338 1.00 42.86 367 GLU A C 1
ATOM 749 O O . GLU A 1 100 ? 22.352 -8.879 33.527 1.00 36.76 367 GLU A O 1
ATOM 755 N N . ILE A 1 101 ? 23.464 -9.907 31.838 1.00 44.87 368 ILE A N 1
ATOM 756 C CA . ILE A 1 101 ? 23.970 -11.006 32.661 1.00 45.65 368 ILE A CA 1
ATOM 757 C C . ILE A 1 101 ? 24.609 -10.465 33.930 1.00 47.52 368 ILE A C 1
ATOM 758 O O . ILE A 1 101 ? 24.336 -10.945 35.037 1.00 47.78 368 ILE A O 1
ATOM 763 N N . LEU A 1 102 ? 25.469 -9.447 33.782 1.00 41.80 369 LEU A N 1
ATOM 764 C CA . LEU A 1 102 ? 26.197 -8.895 34.917 1.00 40.87 369 LEU A CA 1
ATOM 765 C C . LEU A 1 102 ? 25.272 -8.427 36.019 1.00 47.53 369 LEU A C 1
ATOM 766 O O . LEU A 1 102 ? 25.722 -8.272 37.158 1.00 47.86 369 LEU A O 1
ATOM 771 N N . LEU A 1 103 ? 23.992 -8.208 35.713 1.00 45.62 370 LEU A N 1
ATOM 772 C CA . LEU A 1 103 ? 23.035 -7.773 36.712 1.00 40.09 370 LEU A CA 1
ATOM 773 C C . LEU A 1 103 ? 22.243 -8.927 37.289 1.00 40.96 370 LEU A C 1
ATOM 774 O O . LEU A 1 103 ? 21.204 -8.701 37.916 1.00 38.34 370 LEU A O 1
ATOM 779 N N . ASN A 1 104 ? 22.720 -10.164 37.119 1.00 43.47 371 ASN A N 1
ATOM 780 C CA . ASN A 1 104 ? 21.907 -11.310 37.530 1.00 43.97 371 ASN A CA 1
ATOM 781 C C . ASN A 1 104 ? 21.764 -11.435 39.044 1.00 42.70 371 ASN A C 1
ATOM 782 O O . ASN A 1 104 ? 20.916 -12.205 39.508 1.00 40.15 371 ASN A O 1
ATOM 787 N N . ASP A 1 105 ? 22.539 -10.671 39.808 1.00 46.06 372 ASP A N 1
ATOM 788 C CA . ASP A 1 105 ? 22.456 -10.593 41.259 1.00 40.91 372 ASP A CA 1
ATOM 789 C C . ASP A 1 105 ? 21.661 -9.397 41.767 1.00 43.10 372 ASP A C 1
ATOM 790 O O . ASP A 1 105 ? 21.519 -9.237 42.983 1.00 46.02 372 ASP A O 1
ATOM 795 N N . ASN A 1 106 ? 21.163 -8.536 40.890 1.00 43.27 373 ASN A N 1
ATOM 796 C CA . ASN A 1 106 ? 20.422 -7.356 41.327 1.00 39.46 373 ASN A CA 1
ATOM 797 C C . ASN A 1 106 ? 18.926 -7.650 41.320 1.00 40.99 373 ASN A C 1
ATOM 798 O O . ASN A 1 106 ? 18.304 -7.714 40.255 1.00 40.15 373 ASN A O 1
ATOM 803 N N . ASP A 1 107 ? 18.341 -7.783 42.513 1.00 42.01 374 ASP A N 1
ATOM 804 C CA . ASP A 1 107 ? 16.944 -8.179 42.616 1.00 44.66 374 ASP A CA 1
ATOM 805 C C . ASP A 1 107 ? 16.035 -7.239 41.825 1.00 46.35 374 ASP A C 1
ATOM 806 O O . ASP A 1 107 ? 15.120 -7.691 41.122 1.00 42.33 374 ASP A O 1
ATOM 811 N N . LEU A 1 108 ? 16.287 -5.931 41.899 1.00 41.86 375 LEU A N 1
ATOM 812 C CA . LEU A 1 108 ? 15.461 -4.989 41.149 1.00 39.46 375 LEU A CA 1
ATOM 813 C C . LEU A 1 108 ? 15.584 -5.237 39.652 1.00 38.11 375 LEU A C 1
ATOM 814 O O . LEU A 1 108 ? 14.582 -5.412 38.952 1.00 36.86 375 LEU A O 1
ATOM 819 N N . ALA A 1 109 ? 16.814 -5.279 39.147 1.00 37.01 376 ALA A N 1
ATOM 820 C CA . ALA A 1 109 ? 17.016 -5.406 37.713 1.00 30.08 376 ALA A CA 1
ATOM 821 C C . ALA A 1 109 ? 16.436 -6.714 37.197 1.00 35.55 376 ALA A C 1
ATOM 822 O O . ALA A 1 109 ? 15.682 -6.727 36.211 1.00 30.00 376 ALA A O 1
ATOM 824 N N . VAL A 1 110 ? 16.770 -7.824 37.866 1.00 30.93 377 VAL A N 1
ATOM 825 C CA . VAL A 1 110 ? 16.293 -9.141 37.450 1.00 29.39 377 VAL A CA 1
ATOM 826 C C . VAL A 1 110 ? 14.773 -9.141 37.335 1.00 32.93 377 VAL A C 1
ATOM 827 O O . VAL A 1 110 ? 14.210 -9.578 36.326 1.00 29.75 377 VAL A O 1
ATOM 831 N N . THR A 1 111 ? 14.089 -8.606 38.355 1.00 26.78 378 THR A N 1
ATOM 832 C CA . THR A 1 111 ? 12.629 -8.603 38.369 1.00 31.73 378 THR A CA 1
ATOM 833 C C . THR A 1 111 ? 12.047 -7.815 37.195 1.00 35.01 378 THR A C 1
ATOM 834 O O . THR A 1 111 ? 11.106 -8.267 36.529 1.00 32.47 378 THR A O 1
ATOM 838 N N . TYR A 1 112 ? 12.588 -6.627 36.932 1.00 31.63 379 TYR A N 1
ATOM 839 C CA . TYR A 1 112 ? 12.110 -5.841 35.800 1.00 34.58 379 TYR A CA 1
ATOM 840 C C . TYR A 1 112 ? 12.419 -6.530 34.474 1.00 30.73 379 TYR A C 1
ATOM 841 O O . TYR A 1 112 ? 11.591 -6.516 33.557 1.00 33.60 379 TYR A O 1
ATOM 850 N N . PHE A 1 113 ? 13.605 -7.133 34.350 1.00 27.85 380 PHE A N 1
ATOM 851 C CA . PHE A 1 113 ? 13.955 -7.808 33.102 1.00 31.14 380 PHE A CA 1
ATOM 852 C C . PHE A 1 113 ? 13.023 -8.986 32.853 1.00 31.97 380 PHE A C 1
ATOM 853 O O . PHE A 1 113 ? 12.495 -9.152 31.746 1.00 29.40 380 PHE A O 1
ATOM 861 N N . PHE A 1 114 ? 12.789 -9.787 33.892 1.00 28.79 381 PHE A N 1
ATOM 862 C CA . PHE A 1 114 ? 11.900 -10.937 33.806 1.00 34.12 381 PHE A CA 1
ATOM 863 C C . PHE A 1 114 ? 10.499 -10.534 33.340 1.00 35.11 381 PHE A C 1
ATOM 864 O O . PHE A 1 114 ? 9.991 -11.044 32.332 1.00 30.96 381 PHE A O 1
ATOM 872 N N . HIS A 1 115 ? 9.863 -9.603 34.055 1.00 33.37 382 HIS A N 1
ATOM 873 C CA . HIS A 1 115 ? 8.463 -9.302 33.770 1.00 34.86 382 HIS A CA 1
ATOM 874 C C . HIS A 1 115 ? 8.284 -8.679 32.397 1.00 31.47 382 HIS A C 1
ATOM 875 O O . HIS A 1 115 ? 7.304 -8.971 31.706 1.00 33.28 382 HIS A O 1
ATOM 882 N N . GLN A 1 116 ? 9.217 -7.833 31.972 1.00 35.26 383 GLN A N 1
ATOM 883 C CA . GLN A 1 116 ? 9.111 -7.304 30.618 1.00 35.08 383 GLN A CA 1
ATOM 884 C C . GLN A 1 116 ? 9.392 -8.387 29.582 1.00 32.16 383 GLN A C 1
ATOM 885 O O . GLN A 1 116 ? 8.709 -8.457 28.558 1.00 36.64 383 GLN A O 1
ATOM 891 N N . ALA A 1 117 ? 10.400 -9.230 29.817 1.00 30.97 384 ALA A N 1
ATOM 892 C CA . ALA A 1 117 ? 10.669 -10.313 28.875 1.00 32.99 384 ALA A CA 1
ATOM 893 C C . ALA A 1 117 ? 9.446 -11.209 28.734 1.00 33.83 384 ALA A C 1
ATOM 894 O O . ALA A 1 117 ? 9.101 -11.639 27.626 1.00 30.19 384 ALA A O 1
ATOM 896 N N . VAL A 1 118 ? 8.761 -11.476 29.847 1.00 31.51 385 VAL A N 1
ATOM 897 C CA . VAL A 1 118 ? 7.541 -12.271 29.797 1.00 33.06 385 VAL A CA 1
ATOM 898 C C . VAL A 1 118 ? 6.507 -11.586 28.919 1.00 39.92 385 VAL A C 1
ATOM 899 O O . VAL A 1 118 ? 5.828 -12.230 28.107 1.00 39.98 385 VAL A O 1
ATOM 903 N N . ASP A 1 119 ? 6.379 -10.267 29.052 1.00 38.06 386 ASP A N 1
ATOM 904 C CA . ASP A 1 119 ? 5.408 -9.561 28.233 1.00 37.55 386 ASP A CA 1
ATOM 905 C C . ASP A 1 119 ? 5.845 -9.550 26.777 1.00 40.01 386 ASP A C 1
ATOM 906 O O . ASP A 1 119 ? 5.025 -9.758 25.875 1.00 38.68 386 ASP A O 1
ATOM 911 N N . ASP A 1 120 ? 7.140 -9.360 26.523 1.00 38.17 387 ASP A N 1
ATOM 912 C CA . ASP A 1 120 ? 7.603 -9.385 25.139 1.00 40.18 387 ASP A CA 1
ATOM 913 C C . ASP A 1 120 ? 7.413 -10.769 24.499 1.00 38.94 387 ASP A C 1
ATOM 914 O O . ASP A 1 120 ? 7.192 -10.871 23.286 1.00 37.41 387 ASP A O 1
ATOM 919 N N . VAL A 1 121 ? 7.472 -11.846 25.277 1.00 36.65 388 VAL A N 1
ATOM 920 C CA . VAL A 1 121 ? 7.201 -13.160 24.686 1.00 36.30 388 VAL A CA 1
ATOM 921 C C . VAL A 1 121 ? 5.736 -13.256 24.263 1.00 36.70 388 VAL A C 1
ATOM 922 O O . VAL A 1 121 ? 5.424 -13.683 23.146 1.00 32.84 388 VAL A O 1
ATOM 926 N N . LYS A 1 122 ? 4.823 -12.827 25.144 1.00 35.88 389 LYS A N 1
ATOM 927 C CA . LYS A 1 122 ? 3.396 -12.809 24.831 1.00 40.20 389 LYS A CA 1
ATOM 928 C C . LYS A 1 122 ? 3.102 -12.003 23.576 1.00 44.27 389 LYS A C 1
ATOM 929 O O . LYS A 1 122 ? 2.188 -12.335 22.818 1.00 43.51 389 LYS A O 1
ATOM 935 N N . LYS A 1 123 ? 3.836 -10.922 23.357 1.00 44.19 390 LYS A N 1
ATOM 936 C CA . LYS A 1 123 ? 3.548 -10.044 22.236 1.00 43.73 390 LYS A CA 1
ATOM 937 C C . LYS A 1 123 ? 4.234 -10.476 20.952 1.00 43.46 390 LYS A C 1
ATOM 938 O O . LYS A 1 123 ? 4.014 -9.848 19.914 1.00 45.44 390 LYS A O 1
ATOM 944 N N . GLY A 1 124 ? 5.067 -11.508 20.995 1.00 43.73 391 GLY A N 1
ATOM 945 C CA . GLY A 1 124 ? 5.697 -12.015 19.795 1.00 41.88 391 GLY A CA 1
ATOM 946 C C . GLY A 1 124 ? 7.022 -11.394 19.431 1.00 39.90 391 GLY A C 1
ATOM 947 O O . GLY A 1 124 ? 7.594 -11.769 18.400 1.00 48.06 391 GLY A O 1
ATOM 948 N N . TYR A 1 125 ? 7.539 -10.469 20.238 1.00 38.15 392 TYR A N 1
ATOM 949 C CA . TYR A 1 125 ? 8.845 -9.883 19.948 1.00 35.74 392 TYR A CA 1
ATOM 950 C C . TYR A 1 125 ? 9.961 -10.909 20.070 1.00 38.81 392 TYR A C 1
ATOM 951 O O . TYR A 1 125 ? 10.909 -10.905 19.278 1.00 38.52 392 TYR A O 1
ATOM 960 N N . ILE A 1 126 ? 9.903 -11.741 21.098 1.00 38.45 393 ILE A N 1
ATOM 961 C CA . ILE A 1 126 ? 10.886 -12.787 21.326 1.00 43.76 393 ILE A CA 1
ATOM 962 C C . ILE A 1 126 ? 10.296 -14.085 20.815 1.00 43.89 393 ILE A C 1
ATOM 963 O O . ILE A 1 126 ? 9.134 -14.395 21.103 1.00 41.14 393 ILE A O 1
ATOM 968 N N . LYS A 1 127 ? 11.081 -14.831 20.046 1.00 48.59 394 LYS A N 1
ATOM 969 C CA . LYS A 1 127 ? 10.624 -16.067 19.413 1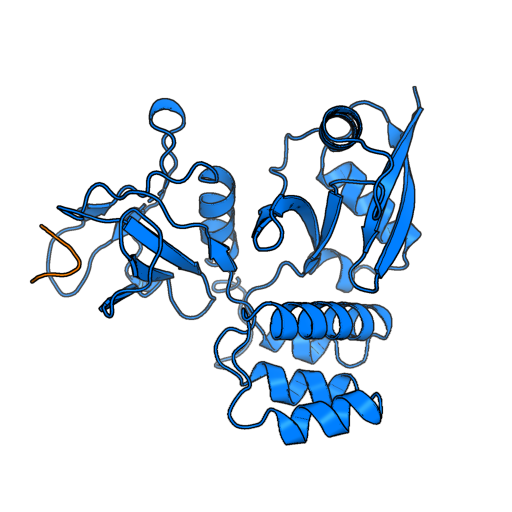.00 51.08 394 LYS A CA 1
ATOM 970 C C . LYS A 1 127 ? 11.265 -17.233 20.157 1.00 52.53 394 LYS A C 1
ATOM 971 O O . LYS A 1 127 ? 12.363 -17.679 19.815 1.00 49.59 394 LYS A O 1
ATOM 977 N N . ALA A 1 128 ? 10.569 -17.717 21.188 1.00 49.45 395 ALA A N 1
ATOM 978 C CA . ALA A 1 128 ? 11.034 -18.876 21.945 1.00 60.09 395 ALA A CA 1
ATOM 979 C C . ALA A 1 128 ? 10.676 -20.169 21.236 1.00 63.19 395 ALA A C 1
ATOM 980 O O . ALA A 1 128 ? 11.529 -21.049 21.061 1.00 56.17 395 ALA A O 1
ATOM 982 N N . GLU A 1 129 ? 9.404 -20.286 20.849 1.00 77.07 396 GLU A N 1
ATOM 983 C CA . GLU A 1 129 ? 8.815 -21.373 20.075 1.00 79.08 396 GLU A CA 1
ATOM 984 C C . GLU A 1 129 ? 9.474 -22.704 20.368 1.00 62.56 396 GLU A C 1
ATOM 985 O O . GLU A 1 129 ? 8.907 -23.549 21.059 1.00 73.87 396 GLU A O 1
ATOM 991 N N . GLU A 1 130 ? 10.692 -22.870 19.865 1.00 56.84 397 GLU A N 1
ATOM 992 C CA . GLU A 1 130 ? 11.405 -24.135 19.996 1.00 65.29 397 GLU A CA 1
ATOM 993 C C . GLU A 1 130 ? 11.493 -24.616 21.451 1.00 67.38 397 GLU A C 1
ATOM 994 O O . GLU A 1 130 ? 11.182 -25.774 21.757 1.00 59.06 397 GLU A O 1
ATOM 1000 N N . LYS A 1 131 ? 11.912 -23.744 22.367 1.00 53.25 398 LYS A N 1
ATOM 1001 C CA . LYS A 1 131 ? 12.015 -24.118 23.769 1.00 47.82 398 LYS A CA 1
ATOM 1002 C C . LYS A 1 131 ? 10.913 -23.485 24.626 1.00 44.47 398 LYS A C 1
ATOM 1003 O O . LYS A 1 131 ? 11.099 -23.248 25.826 1.00 34.98 398 LYS A O 1
ATOM 1009 N N . SER A 1 132 ? 9.751 -23.245 24.015 1.00 38.98 399 SER A N 1
ATOM 1010 C CA . SER A 1 132 ? 8.591 -22.704 24.719 1.00 42.22 399 SER A CA 1
ATOM 1011 C C . SER A 1 132 ? 8.295 -23.469 26.011 1.00 39.74 399 SER A C 1
ATOM 1012 O O . SER A 1 132 ? 8.108 -22.874 27.077 1.00 35.33 399 SER A O 1
ATOM 1015 N N . TYR A 1 133 ? 8.253 -24.801 25.923 1.00 39.35 400 TYR A N 1
ATOM 1016 C CA . TYR A 1 133 ? 7.871 -25.638 27.053 1.00 35.27 400 TYR A CA 1
ATOM 1017 C C . TYR A 1 133 ? 8.898 -25.571 28.182 1.00 33.88 400 TYR A C 1
ATOM 1018 O O . TYR A 1 133 ? 8.532 -25.494 29.359 1.00 39.58 400 TYR A O 1
ATOM 1027 N N . GLN A 1 134 ? 10.189 -25.632 27.857 1.00 36.03 401 GLN A N 1
ATOM 1028 C CA . GLN A 1 134 ? 11.209 -25.504 28.892 1.00 35.26 401 GLN A CA 1
ATOM 1029 C C . GLN A 1 134 ? 11.102 -24.165 29.609 1.00 38.23 401 GLN A C 1
ATOM 1030 O O . GLN A 1 134 ? 11.289 -24.089 30.829 1.00 36.35 401 GLN A O 1
ATOM 1036 N N . LEU A 1 135 ? 10.845 -23.090 28.851 1.00 36.86 402 LEU A N 1
ATOM 1037 C CA . LEU A 1 135 ? 10.730 -21.756 29.434 1.00 39.85 402 LEU A CA 1
ATOM 1038 C C . LEU A 1 135 ? 9.507 -21.646 30.316 1.00 36.86 402 LEU A C 1
ATOM 1039 O O . LEU A 1 135 ? 9.540 -20.948 31.336 1.00 29.62 402 LEU A O 1
ATOM 1044 N N . GLN A 1 136 ? 8.433 -22.345 29.940 1.00 38.37 403 GLN A N 1
ATOM 1045 C CA . GLN A 1 136 ? 7.206 -22.316 30.721 1.00 37.92 403 GLN A CA 1
ATOM 1046 C C . GLN A 1 136 ? 7.400 -22.967 32.084 1.00 36.08 403 GLN A C 1
ATOM 1047 O O . GLN A 1 136 ? 6.878 -22.472 33.085 1.00 35.37 403 GLN A O 1
ATOM 1053 N N . LYS A 1 137 ? 8.142 -24.076 32.151 1.00 36.55 404 LYS A N 1
ATOM 1054 C CA . LYS A 1 137 ? 8.415 -24.675 33.456 1.00 38.31 404 LYS A CA 1
ATOM 1055 C C . LYS A 1 137 ? 9.254 -23.739 34.329 1.00 36.23 404 LYS A C 1
ATOM 1056 O O . LYS A 1 137 ? 8.989 -23.592 35.527 1.00 34.55 404 LYS A O 1
ATOM 1062 N N . LEU A 1 138 ? 10.287 -23.117 33.761 1.00 31.19 405 LEU A N 1
ATOM 1063 C CA . LEU A 1 138 ? 11.053 -22.157 34.551 1.00 36.24 405 LEU A CA 1
ATOM 1064 C C . LEU A 1 138 ? 10.181 -20.982 34.970 1.00 33.53 405 LEU A C 1
ATOM 1065 O O . LEU A 1 138 ? 10.354 -20.425 36.060 1.00 30.97 405 LEU A O 1
ATOM 1070 N N . TYR A 1 139 ? 9.237 -20.596 34.121 1.00 33.97 406 TYR A N 1
ATOM 1071 C CA . TYR A 1 139 ? 8.326 -19.522 34.489 1.00 36.50 406 TYR A CA 1
ATOM 1072 C C . TYR A 1 139 ? 7.438 -19.938 35.659 1.00 38.92 406 TYR A C 1
ATOM 1073 O O . TYR A 1 139 ? 7.223 -19.162 36.595 1.00 40.04 406 TYR A O 1
ATOM 1082 N N . GLU A 1 140 ? 6.958 -21.181 35.650 1.00 39.64 407 GLU A N 1
ATOM 1083 C CA . GLU A 1 140 ? 6.025 -21.618 36.680 1.00 37.27 407 GLU A CA 1
ATOM 1084 C C . GLU A 1 140 ? 6.733 -21.786 38.017 1.00 38.32 407 GLU A C 1
ATOM 1085 O O . GLU A 1 140 ? 6.163 -21.466 39.061 1.00 44.32 407 GLU A O 1
ATOM 1091 N N . GLN A 1 141 ? 7.975 -22.290 38.014 1.00 35.71 408 GLN A N 1
ATOM 1092 C CA . GLN A 1 141 ? 8.759 -22.378 39.245 1.00 39.46 408 GLN A CA 1
ATOM 1093 C C . GLN A 1 141 ? 9.333 -21.032 39.681 1.00 36.42 408 GLN A C 1
ATOM 1094 O O . GLN A 1 141 ? 9.960 -20.964 40.742 1.00 36.52 408 GLN A O 1
ATOM 1100 N N . ARG A 1 142 ? 9.140 -19.978 38.875 1.00 43.31 409 ARG A N 1
ATOM 1101 C CA . ARG A 1 142 ? 9.579 -18.611 39.178 1.00 38.18 409 ARG A CA 1
ATOM 1102 C C . ARG A 1 142 ? 11.092 -18.517 39.338 1.00 36.65 409 ARG A C 1
ATOM 1103 O O . ARG A 1 142 ? 11.595 -17.848 40.240 1.00 38.65 409 ARG A O 1
ATOM 1111 N N . LYS A 1 143 ? 11.827 -19.183 38.448 1.00 36.39 410 LYS A N 1
ATOM 1112 C CA . LYS A 1 143 ? 13.286 -19.103 38.438 1.00 34.02 410 LYS A CA 1
ATOM 1113 C C . LYS A 1 143 ? 13.693 -18.066 37.395 1.00 36.90 410 LYS A C 1
ATOM 1114 O O . LYS A 1 143 ? 14.082 -18.380 36.261 1.00 36.43 410 LYS A O 1
ATOM 1120 N N . MET A 1 144 ? 13.632 -16.798 37.813 1.00 35.53 411 MET A N 1
ATOM 1121 C CA . MET A 1 144 ? 13.710 -15.685 36.868 1.00 38.85 411 MET A CA 1
ATOM 1122 C C . MET A 1 144 ? 15.035 -15.665 36.127 1.00 31.39 411 MET A C 1
ATOM 1123 O O . MET A 1 144 ? 15.065 -15.560 34.897 1.00 28.73 411 MET A O 1
ATOM 1128 N N . VAL A 1 145 ? 16.142 -15.757 36.864 1.00 30.32 412 VAL A N 1
ATOM 1129 C CA . VAL A 1 145 ? 17.463 -15.717 36.246 1.00 33.73 412 VAL A CA 1
ATOM 1130 C C . VAL A 1 145 ? 17.618 -16.843 35.219 1.00 34.34 412 VAL A C 1
ATOM 1131 O O . VAL A 1 145 ? 18.068 -16.620 34.084 1.00 28.54 412 VAL A O 1
ATOM 1135 N N . MET A 1 146 ? 17.235 -18.067 35.593 1.00 34.49 413 MET A N 1
ATOM 1136 C CA . MET A 1 146 ? 17.317 -19.173 34.636 1.00 34.55 413 MET A CA 1
ATOM 1137 C C . MET A 1 146 ? 16.433 -18.923 33.420 1.00 31.40 413 MET A C 1
ATOM 1138 O O . MET A 1 146 ? 16.851 -19.157 32.274 1.00 28.45 413 MET A O 1
ATOM 1143 N N . TYR A 1 147 ? 15.213 -18.428 33.652 1.00 30.57 414 TYR A N 1
ATOM 1144 C CA . TYR A 1 147 ? 14.327 -18.060 32.551 1.00 28.38 414 TYR A CA 1
ATOM 1145 C C . TYR A 1 147 ? 15.004 -17.065 31.620 1.00 31.34 414 TYR A C 1
ATOM 1146 O O . TYR A 1 147 ? 15.016 -17.248 30.396 1.00 34.74 414 TYR A O 1
ATOM 1155 N N . LEU A 1 148 ? 15.591 -16.008 32.186 1.00 31.51 415 LEU A N 1
ATOM 1156 C CA . LEU A 1 148 ? 16.218 -14.983 31.355 1.00 34.25 415 LEU A CA 1
ATOM 1157 C C . LEU A 1 148 ? 17.432 -15.534 30.633 1.00 29.84 415 LEU A C 1
ATOM 1158 O O . LEU A 1 148 ? 17.623 -15.271 29.437 1.00 31.27 415 LEU A O 1
ATOM 1163 N N . ASN A 1 149 ? 18.274 -16.288 31.341 1.00 33.69 416 ASN A N 1
ATOM 1164 C CA . ASN A 1 149 ? 19.493 -16.794 30.721 1.00 30.47 416 ASN A CA 1
ATOM 1165 C C . ASN A 1 149 ? 19.181 -17.640 29.494 1.00 32.84 416 ASN A C 1
ATOM 1166 O O . ASN A 1 149 ? 19.925 -17.609 28.510 1.00 31.76 416 ASN A O 1
ATOM 1171 N N . MET A 1 150 ? 18.071 -18.387 29.525 1.00 30.55 417 MET A N 1
ATOM 1172 C CA . MET A 1 150 ? 17.667 -19.157 28.354 1.00 32.51 417 MET A CA 1
ATOM 1173 C C . MET A 1 150 ? 17.018 -18.281 27.280 1.00 35.42 417 MET A C 1
ATOM 1174 O O . MET A 1 150 ? 17.361 -18.395 26.098 1.00 30.06 417 MET A O 1
ATOM 1179 N N . LEU A 1 151 ? 16.076 -17.406 27.672 1.00 31.30 418 LEU A N 1
ATOM 1180 C CA . LEU A 1 151 ? 15.406 -16.538 26.699 1.00 35.69 418 LEU A CA 1
ATOM 1181 C C . LEU A 1 151 ? 16.378 -15.597 26.011 1.00 34.74 418 LEU A C 1
ATOM 1182 O O . LEU A 1 151 ? 16.151 -15.196 24.854 1.00 32.28 418 LEU A O 1
ATOM 1187 N N . ARG A 1 152 ? 17.467 -15.246 26.698 1.00 30.49 419 ARG A N 1
ATOM 1188 C CA . ARG A 1 152 ? 18.487 -14.390 26.107 1.00 34.59 419 ARG A CA 1
ATOM 1189 C C . ARG A 1 152 ? 19.123 -14.998 24.859 1.00 35.59 419 ARG A C 1
ATOM 1190 O O . ARG A 1 152 ? 19.718 -14.254 24.075 1.00 30.69 419 ARG A O 1
ATOM 1198 N N . THR A 1 153 ? 18.998 -16.323 24.642 1.00 34.71 420 THR A N 1
ATOM 1199 C CA . THR A 1 153 ? 19.517 -16.978 23.434 1.00 38.77 420 THR A CA 1
ATOM 1200 C C . THR A 1 153 ? 18.503 -17.054 22.292 1.00 41.26 420 THR A C 1
ATOM 1201 O O . THR A 1 153 ? 18.877 -17.457 21.188 1.00 42.77 420 THR A O 1
ATOM 1205 N N . CYS A 1 154 ? 17.245 -16.695 22.530 1.00 44.08 421 CYS A N 1
ATOM 1206 C CA . CYS A 1 154 ? 16.190 -16.779 21.528 1.00 37.46 421 CYS A CA 1
ATOM 1207 C C . CYS A 1 154 ? 16.230 -15.604 20.545 1.00 44.24 421 CYS A C 1
ATOM 1208 O O . CYS A 1 154 ? 16.677 -14.494 20.866 1.00 38.92 421 CYS A O 1
ATOM 1211 N N . GLU A 1 155 ? 15.709 -15.844 19.344 1.00 52.48 422 GLU A N 1
ATOM 1212 C CA . GLU A 1 155 ? 15.699 -14.805 18.328 1.00 45.11 422 GLU A CA 1
ATOM 1213 C C . GLU A 1 155 ? 14.758 -13.690 18.753 1.00 48.40 422 GLU A C 1
ATOM 1214 O O . GLU A 1 155 ? 13.629 -13.945 19.183 1.00 47.22 422 GLU A O 1
ATOM 1220 N N . GLY A 1 156 ? 15.236 -12.453 18.660 1.00 42.70 423 GLY A N 1
ATOM 1221 C CA . GLY A 1 156 ? 14.416 -11.298 18.936 1.00 37.42 423 GLY A CA 1
ATOM 1222 C C . GLY A 1 156 ? 14.697 -10.628 20.258 1.00 35.22 423 GLY A C 1
ATOM 1223 O O . GLY A 1 156 ? 14.095 -9.586 20.540 1.00 39.73 423 GLY A O 1
ATOM 1224 N N . TYR A 1 157 ? 15.588 -11.174 21.074 1.00 37.32 424 TYR A N 1
ATOM 1225 C CA . TYR A 1 157 ? 15.880 -10.558 22.359 1.00 35.69 424 TYR A CA 1
ATOM 1226 C C . TYR A 1 157 ? 16.709 -9.289 22.174 1.00 34.04 424 TYR A C 1
ATOM 1227 O O . TYR A 1 157 ? 17.701 -9.285 21.437 1.00 33.56 424 TYR A O 1
ATOM 1236 N N . ASN A 1 158 ? 16.294 -8.218 22.867 1.00 33.80 425 ASN A N 1
ATOM 1237 C CA . ASN A 1 158 ? 16.902 -6.894 22.767 1.00 29.88 425 ASN A CA 1
ATOM 1238 C C . ASN A 1 158 ? 16.903 -6.405 21.320 1.00 34.60 425 ASN A C 1
ATOM 1239 O O . ASN A 1 158 ? 17.864 -5.790 20.856 1.00 34.18 425 ASN A O 1
ATOM 1244 N N . GLU A 1 159 ? 15.828 -6.692 20.593 1.00 35.97 426 GLU A N 1
ATOM 1245 C CA . GLU A 1 159 ? 15.583 -6.097 19.282 1.00 34.53 426 GLU A CA 1
ATOM 1246 C C . GLU A 1 159 ? 14.446 -5.089 19.414 1.00 31.88 426 GLU A C 1
ATOM 1247 O O . GLU A 1 159 ? 13.493 -5.331 20.161 1.00 35.39 426 GLU A O 1
ATOM 1253 N N . ILE A 1 160 ? 14.562 -3.951 18.730 1.00 30.24 427 ILE A N 1
ATOM 1254 C CA . ILE A 1 160 ? 13.514 -2.930 18.684 1.00 26.43 427 ILE A CA 1
ATOM 1255 C C . ILE A 1 160 ? 12.844 -2.986 17.316 1.00 30.97 427 ILE A C 1
ATOM 1256 O O . ILE A 1 160 ? 13.483 -2.708 16.294 1.00 28.95 427 ILE A O 1
ATOM 1261 N N . ILE A 1 161 ? 11.550 -3.305 17.297 1.00 30.25 428 ILE A N 1
ATOM 1262 C CA . ILE A 1 161 ? 10.774 -3.407 16.061 1.00 33.88 428 ILE A CA 1
ATOM 1263 C C . ILE A 1 161 ? 9.926 -2.150 15.928 1.00 35.97 428 ILE A C 1
ATOM 1264 O O . ILE A 1 161 ? 9.260 -1.753 16.889 1.00 36.86 428 ILE A O 1
ATOM 1269 N N . PHE A 1 162 ? 9.963 -1.497 14.732 1.00 30.10 429 PHE A N 1
ATOM 1270 C CA . PHE A 1 162 ? 9.143 -0.318 14.459 1.00 28.87 429 PHE A CA 1
ATOM 1271 C C . PHE A 1 162 ? 7.925 -0.691 13.625 1.00 32.74 429 PHE A C 1
ATOM 1272 O O . PHE A 1 162 ? 7.890 -1.746 12.976 1.00 35.74 429 PHE A O 1
ATOM 1280 N N . PRO A 1 163 ? 6.887 0.135 13.654 1.00 27.24 430 PRO A N 1
ATOM 1281 C CA . PRO A 1 163 ? 5.735 -0.105 12.780 1.00 30.61 430 PRO A CA 1
ATOM 1282 C C . PRO A 1 163 ? 6.115 0.099 11.327 1.00 35.76 430 PRO A C 1
ATOM 1283 O O . PRO A 1 163 ? 6.963 0.936 10.996 1.00 29.85 430 PRO A O 1
ATOM 1287 N N . HIS A 1 164 ? 5.482 -0.687 10.462 1.00 37.65 431 HIS A N 1
ATOM 1288 C CA . HIS A 1 164 ? 5.758 -0.602 9.037 1.00 37.63 431 HIS A CA 1
ATOM 1289 C C . HIS A 1 164 ? 5.480 0.807 8.520 1.00 37.00 431 HIS A C 1
ATOM 1290 O O . HIS A 1 164 ? 4.647 1.546 9.053 1.00 37.68 431 HIS A O 1
ATOM 1297 N N . CYS A 1 165 ? 6.200 1.176 7.474 1.00 36.20 432 CYS A N 1
ATOM 1298 C CA . CYS A 1 165 ? 6.107 2.506 6.891 1.00 37.10 432 CYS A CA 1
ATOM 1299 C C . CYS A 1 165 ? 6.783 2.442 5.529 1.00 36.70 432 CYS A C 1
ATOM 1300 O O . CYS A 1 165 ? 7.416 1.444 5.178 1.00 38.91 432 CYS A O 1
ATOM 1303 N N . ALA A 1 166 ? 6.646 3.520 4.768 1.00 39.01 433 ALA A N 1
ATOM 1304 C CA . ALA A 1 166 ? 7.175 3.580 3.415 1.00 41.26 433 ALA A CA 1
ATOM 1305 C C . ALA A 1 166 ? 8.686 3.811 3.420 1.00 42.46 433 ALA A C 1
ATOM 1306 O O . ALA A 1 166 ? 9.306 4.140 4.444 1.00 40.20 433 ALA A O 1
ATOM 1308 N N . CYS A 1 167 ? 9.275 3.654 2.236 1.00 43.03 434 CYS A N 1
ATOM 1309 C CA . CYS A 1 167 ? 10.713 3.764 2.064 1.00 38.15 434 CYS A CA 1
ATOM 1310 C C . CYS A 1 167 ? 11.000 4.203 0.631 1.00 43.86 434 CYS A C 1
ATOM 1311 O O . CYS A 1 167 ? 10.417 3.673 -0.321 1.00 42.05 434 CYS A O 1
ATOM 1314 N N . ASP A 1 168 ? 11.898 5.181 0.477 1.00 44.86 435 ASP A N 1
ATOM 1315 C CA . ASP A 1 168 ? 12.160 5.730 -0.847 1.00 42.58 435 ASP A CA 1
ATOM 1316 C C . ASP A 1 168 ? 12.961 4.789 -1.726 1.00 45.76 435 ASP A C 1
ATOM 1317 O O . ASP A 1 168 ? 13.204 5.113 -2.892 1.00 47.84 435 ASP A O 1
ATOM 1322 N N . SER A 1 169 ? 13.387 3.644 -1.197 1.00 47.14 436 SER A N 1
ATOM 1323 C CA . SER A 1 169 ? 14.198 2.704 -1.953 1.00 44.88 436 SER A CA 1
ATOM 1324 C C . SER A 1 169 ? 13.485 1.370 -2.118 1.00 45.60 436 SER A C 1
ATOM 1325 O O . SER A 1 169 ? 14.132 0.328 -2.244 1.00 50.04 436 SER A O 1
ATOM 1328 N N . ARG A 1 170 ? 12.157 1.386 -2.084 1.00 41.54 437 ARG A N 1
ATOM 1329 C CA . ARG A 1 170 ? 11.323 0.285 -2.540 1.00 39.97 437 ARG A CA 1
ATOM 1330 C C . ARG A 1 170 ? 10.335 0.847 -3.545 1.00 49.45 437 ARG A C 1
ATOM 1331 O O . ARG A 1 170 ? 9.714 1.882 -3.283 1.00 53.83 437 ARG A O 1
ATOM 1339 N N . ARG A 1 171 ? 10.196 0.183 -4.694 1.00 43.63 438 ARG A N 1
ATOM 1340 C CA . ARG A 1 171 ? 9.201 0.626 -5.667 1.00 45.59 438 ARG A CA 1
ATOM 1341 C C . ARG A 1 171 ? 7.795 0.570 -5.084 1.00 43.67 438 ARG A C 1
ATOM 1342 O O . ARG A 1 171 ? 7.046 1.550 -5.153 1.00 46.32 438 ARG A O 1
ATOM 1350 N N . LYS A 1 172 ? 7.405 -0.579 -4.538 1.00 43.25 439 LYS A N 1
ATOM 1351 C CA . LYS A 1 172 ? 6.106 -0.742 -3.908 1.00 45.18 439 LYS A CA 1
ATOM 1352 C C . LYS A 1 172 ? 6.254 -1.356 -2.527 1.00 51.79 439 LYS A C 1
ATOM 1353 O O . LYS A 1 172 ? 7.193 -2.110 -2.259 1.00 56.33 439 LYS A O 1
ATOM 1359 N N . GLY A 1 173 ? 5.297 -1.056 -1.660 1.00 53.45 440 GLY A N 1
ATOM 1360 C CA . GLY A 1 173 ? 5.252 -1.715 -0.374 1.00 48.81 440 GLY A CA 1
ATOM 1361 C C . GLY A 1 173 ? 6.023 -0.937 0.662 1.00 42.79 440 GLY A C 1
ATOM 1362 O O . GLY A 1 173 ? 6.439 0.204 0.447 1.00 42.33 440 GLY A O 1
ATOM 1363 N N . HIS A 1 174 ? 6.244 -1.591 1.801 1.00 44.36 441 HIS A N 1
ATOM 1364 C CA . HIS A 1 174 ? 6.746 -0.942 3.006 1.00 40.10 441 HIS A CA 1
ATOM 1365 C C . HIS A 1 174 ? 7.887 -1.758 3.606 1.00 36.65 441 HIS A C 1
ATOM 1366 O O . HIS A 1 174 ? 8.280 -2.808 3.086 1.00 39.18 441 HIS A O 1
ATOM 1373 N N . VAL A 1 175 ? 8.417 -1.266 4.722 1.00 29.39 442 VAL A N 1
ATOM 1374 C CA . VAL A 1 175 ? 9.464 -1.952 5.458 1.00 35.54 442 VAL A CA 1
ATOM 1375 C C . VAL A 1 175 ? 9.108 -1.946 6.937 1.00 34.54 442 VAL A C 1
ATOM 1376 O O . VAL A 1 175 ? 8.498 -0.996 7.445 1.00 26.83 442 VAL A O 1
ATOM 1380 N N . ILE A 1 176 ? 9.474 -3.025 7.619 1.00 36.95 443 ILE A N 1
ATOM 1381 C CA . ILE A 1 176 ? 9.445 -3.098 9.072 1.00 34.36 443 ILE A CA 1
ATOM 1382 C C . ILE A 1 176 ? 10.897 -3.074 9.540 1.00 36.48 443 ILE A C 1
ATOM 1383 O O . ILE A 1 176 ? 11.673 -3.987 9.224 1.00 35.64 443 ILE A O 1
ATOM 1388 N N . THR A 1 177 ? 11.275 -2.011 10.255 1.00 33.52 444 THR A N 1
ATOM 1389 C CA . THR A 1 177 ? 12.646 -1.825 10.728 1.00 37.02 444 THR A CA 1
ATOM 1390 C C . THR A 1 177 ? 12.886 -2.587 12.034 1.00 32.12 444 THR A C 1
ATOM 1391 O O . THR A 1 177 ? 12.103 -2.465 12.980 1.00 36.38 444 THR A O 1
ATOM 1395 N N . ALA A 1 178 ? 13.981 -3.344 12.095 1.00 28.11 445 ALA A N 1
ATOM 1396 C CA . ALA A 1 178 ? 14.342 -4.120 13.284 1.00 31.43 445 ALA A CA 1
ATOM 1397 C C . ALA A 1 178 ? 15.780 -3.816 13.688 1.00 35.17 445 ALA A C 1
ATOM 1398 O O . ALA A 1 178 ? 16.711 -4.053 12.907 1.00 35.24 445 ALA A O 1
ATOM 1400 N N . ILE A 1 179 ? 15.971 -3.330 14.915 1.00 30.98 446 ILE A N 1
ATOM 1401 C CA . ILE A 1 179 ? 17.261 -2.802 15.347 1.00 30.44 446 ILE A CA 1
ATOM 1402 C C . ILE A 1 179 ? 17.795 -3.667 16.484 1.00 34.81 446 ILE A C 1
ATOM 1403 O O . ILE A 1 179 ? 17.065 -3.975 17.433 1.00 38.38 446 ILE A O 1
ATOM 1408 N N . SER A 1 180 ? 19.059 -4.076 16.370 1.00 31.26 447 SER A N 1
ATOM 1409 C CA . SER A 1 180 ? 19.726 -4.854 17.403 1.00 34.99 447 SER A CA 1
ATOM 1410 C C . SER A 1 180 ? 21.220 -4.539 17.371 1.00 30.91 447 SER A C 1
ATOM 1411 O O . SER A 1 180 ? 21.729 -3.891 16.447 1.00 27.14 447 SER A O 1
ATOM 1414 N N . ILE A 1 181 ? 21.925 -5.004 18.412 1.00 32.34 448 ILE A N 1
ATOM 1415 C CA . ILE A 1 181 ? 23.368 -4.811 18.491 1.00 34.68 448 ILE A CA 1
ATOM 1416 C C . ILE A 1 181 ? 24.062 -5.505 17.337 1.00 32.12 448 ILE A C 1
ATOM 1417 O O . ILE A 1 181 ? 25.148 -5.087 16.929 1.00 39.06 448 ILE A O 1
ATOM 1422 N N . THR A 1 182 ? 23.407 -6.499 16.740 1.00 35.40 449 THR A N 1
ATOM 1423 C CA . THR A 1 182 ? 24.036 -7.340 15.733 1.00 41.85 449 THR A CA 1
ATOM 1424 C C . THR A 1 182 ? 23.956 -6.729 14.337 1.00 42.55 449 THR A C 1
ATOM 1425 O O . THR A 1 182 ? 24.962 -6.709 13.616 1.00 40.45 449 THR A O 1
ATOM 1429 N N . HIS A 1 183 ? 22.778 -6.280 13.898 1.00 39.75 450 HIS A N 1
ATOM 1430 C CA A HIS A 1 183 ? 22.714 -5.495 12.665 0.41 41.33 450 HIS A CA 1
ATOM 1431 C CA B HIS A 1 183 ? 22.716 -5.497 12.668 0.59 41.66 450 HIS A CA 1
ATOM 1432 C C . HIS A 1 183 ? 21.461 -4.628 12.666 1.00 37.92 450 HIS A C 1
ATOM 1433 O O . HIS A 1 183 ? 20.734 -4.539 13.659 1.00 39.07 450 HIS A O 1
ATOM 1446 N N . PHE A 1 184 ? 21.226 -3.982 11.534 1.00 34.17 451 PHE A N 1
ATOM 1447 C CA . PHE A 1 184 ? 20.092 -3.120 11.252 1.00 34.80 451 PHE A CA 1
ATOM 1448 C C . PHE A 1 184 ? 19.324 -3.807 10.133 1.00 37.86 451 PHE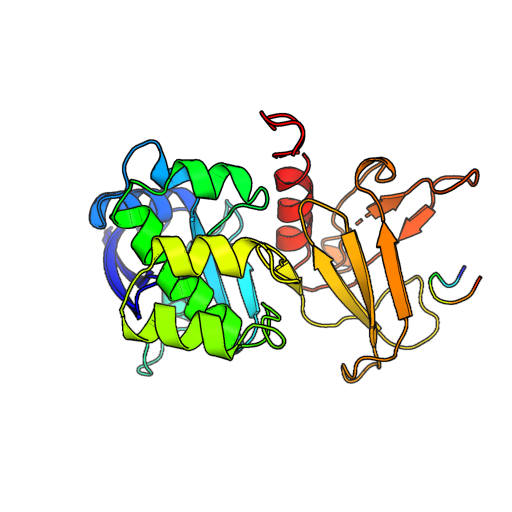 A C 1
ATOM 1449 O O . PHE A 1 184 ? 19.861 -3.991 9.037 1.00 37.44 451 PHE A O 1
ATOM 1457 N N . LYS A 1 185 ? 18.085 -4.203 10.396 1.00 37.51 452 LYS A N 1
ATOM 1458 C CA . LYS A 1 185 ? 17.362 -5.091 9.497 1.00 35.08 452 LYS A CA 1
ATOM 1459 C C . LYS A 1 185 ? 16.097 -4.411 8.997 1.00 36.07 452 LYS A C 1
ATOM 1460 O O . LYS A 1 185 ? 15.338 -3.829 9.781 1.00 38.29 452 LYS A O 1
ATOM 1466 N N . LEU A 1 186 ? 15.872 -4.490 7.695 1.00 33.67 453 LEU A N 1
ATOM 1467 C CA . LEU A 1 186 ? 14.636 -4.057 7.061 1.00 37.48 453 LEU A CA 1
ATOM 1468 C C . LEU A 1 186 ? 13.920 -5.300 6.548 1.00 40.03 453 LEU A C 1
ATOM 1469 O O . LEU A 1 186 ? 14.503 -6.084 5.792 1.00 42.36 453 LEU A O 1
ATOM 1474 N N . HIS A 1 187 ? 12.686 -5.512 6.999 1.00 36.66 454 HIS A N 1
ATOM 1475 C CA . HIS A 1 187 ? 11.862 -6.616 6.516 1.00 41.38 454 HIS A CA 1
ATOM 1476 C C . HIS A 1 187 ? 10.866 -6.060 5.513 1.00 42.76 454 HIS A C 1
ATOM 1477 O O . HIS A 1 187 ? 10.251 -5.016 5.769 1.00 37.82 454 HIS A O 1
ATOM 1484 N N . ALA A 1 188 ? 10.707 -6.753 4.382 1.00 39.51 455 ALA A N 1
ATOM 1485 C CA . ALA A 1 188 ? 9.781 -6.303 3.350 1.00 44.78 455 ALA A CA 1
ATOM 1486 C C . ALA A 1 188 ? 8.362 -6.706 3.727 1.00 44.73 455 ALA A C 1
ATOM 1487 O O . ALA A 1 188 ? 8.120 -7.856 4.112 1.00 43.33 455 ALA A O 1
ATOM 1489 N N . CYS A 1 189 ? 7.427 -5.760 3.625 1.00 35.19 456 CYS A N 1
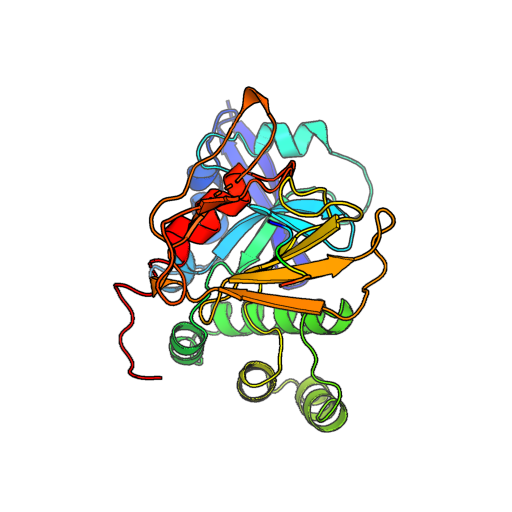ATOM 1490 C CA . CYS A 1 189 ? 6.025 -6.057 3.870 1.00 44.16 456 CYS A CA 1
ATOM 1491 C C . CYS A 1 189 ? 5.138 -5.246 2.926 1.00 45.03 456 CYS A C 1
ATOM 1492 O O . CYS A 1 189 ? 5.585 -4.312 2.250 1.00 42.15 456 CYS A O 1
ATOM 1495 N N . THR A 1 190 ? 3.859 -5.614 2.882 1.00 46.35 457 THR A N 1
ATOM 1496 C CA . THR A 1 190 ? 2.920 -4.912 2.024 1.00 45.40 457 THR A CA 1
ATOM 1497 C C . THR A 1 190 ? 2.649 -3.519 2.574 1.00 46.56 457 THR A C 1
ATOM 1498 O O . THR A 1 190 ? 3.055 -3.167 3.685 1.00 44.30 457 THR A O 1
ATOM 1502 N N . GLU A 1 191 ? 1.922 -2.719 1.793 1.00 50.65 458 GLU A N 1
ATOM 1503 C CA . GLU A 1 191 ? 1.484 -1.422 2.306 1.00 56.62 458 GLU A CA 1
ATOM 1504 C C . GLU A 1 191 ? 0.469 -1.572 3.436 1.00 57.03 458 GLU A C 1
ATOM 1505 O O . GLU A 1 191 ? 0.130 -0.576 4.084 1.00 56.80 458 GLU A O 1
ATOM 1511 N N . GLU A 1 192 ? -0.019 -2.794 3.672 1.00 58.44 459 GLU A N 1
ATOM 1512 C CA . GLU A 1 192 ? -0.900 -3.128 4.780 1.00 63.38 459 GLU A CA 1
ATOM 1513 C C . GLU A 1 192 ? -0.162 -3.695 5.983 1.00 55.16 459 GLU A C 1
ATOM 1514 O O . GLU A 1 192 ? -0.735 -3.735 7.075 1.00 50.13 459 GLU A O 1
ATOM 1520 N N . GLY A 1 193 ? 1.077 -4.146 5.806 1.00 55.26 460 GLY A N 1
ATOM 1521 C CA . GLY A 1 193 ? 1.890 -4.631 6.898 1.00 46.70 460 GLY A CA 1
ATOM 1522 C C . GLY A 1 193 ? 2.071 -6.125 6.958 1.00 47.17 460 GLY A C 1
ATOM 1523 O O . GLY A 1 193 ? 2.615 -6.622 7.948 1.00 55.15 460 GLY A O 1
ATOM 1524 N N . GLN A 1 194 ? 1.627 -6.862 5.951 1.00 48.14 461 GLN A N 1
ATOM 1525 C CA . GLN A 1 194 ? 1.772 -8.307 5.957 1.00 49.14 461 GLN A CA 1
ATOM 1526 C C . GLN A 1 194 ? 3.182 -8.687 5.503 1.00 56.09 461 GLN A C 1
ATOM 1527 O O . GLN A 1 194 ? 3.655 -8.221 4.459 1.00 51.73 461 GLN A O 1
ATOM 1533 N N . LEU A 1 195 ? 3.864 -9.509 6.312 1.00 53.90 462 LEU A N 1
ATOM 1534 C CA . LEU A 1 195 ? 5.271 -9.822 6.070 1.00 49.49 462 LEU A CA 1
ATOM 1535 C C . LEU A 1 195 ? 5.438 -10.600 4.780 1.00 51.87 462 LEU A C 1
ATOM 1536 O O . LEU A 1 195 ? 4.891 -11.695 4.629 1.00 61.85 462 LEU A O 1
ATOM 1541 N N . GLU A 1 196 ? 6.219 -10.057 3.855 1.00 50.61 463 GLU A N 1
ATOM 1542 C CA . GLU A 1 196 ? 6.457 -10.790 2.622 1.00 54.67 463 GLU A CA 1
ATOM 1543 C C . GLU A 1 196 ? 7.463 -11.901 2.889 1.00 59.61 463 GLU A C 1
ATOM 1544 O O . GLU A 1 196 ? 7.189 -12.815 3.671 1.00 72.48 463 GLU A O 1
ATOM 1550 N N . ASN A 1 197 ? 8.617 -11.857 2.261 1.00 67.13 464 ASN A N 1
ATOM 1551 C CA . ASN A 1 197 ? 9.593 -12.892 2.614 1.00 71.12 464 ASN A CA 1
ATOM 1552 C C . ASN A 1 197 ? 11.029 -12.435 2.425 1.00 69.50 464 ASN A C 1
ATOM 1553 O O . ASN A 1 197 ? 11.926 -13.283 2.392 1.00 74.42 464 ASN A O 1
ATOM 1558 N N . GLN A 1 198 ? 11.275 -11.147 2.290 1.00 64.32 465 GLN A N 1
ATOM 1559 C CA . GLN A 1 198 ? 12.613 -10.640 2.090 1.00 59.70 465 GLN A CA 1
ATOM 1560 C C . GLN A 1 198 ? 13.027 -9.848 3.319 1.00 51.76 465 GLN A C 1
ATOM 1561 O O . GLN A 1 198 ? 12.219 -9.113 3.893 1.00 55.08 465 GLN A O 1
ATOM 1567 N N . VAL A 1 199 ? 14.277 -10.024 3.730 1.00 44.20 466 VAL A N 1
ATOM 1568 C CA . VAL A 1 199 ? 14.909 -9.200 4.750 1.00 46.52 466 VAL A CA 1
ATOM 1569 C C . VAL A 1 199 ? 16.294 -8.804 4.240 1.00 44.59 466 VAL A C 1
ATOM 1570 O O . VAL A 1 199 ? 16.952 -9.601 3.566 1.00 52.61 466 VAL A O 1
ATOM 1574 N N . ILE A 1 200 ? 16.715 -7.557 4.487 1.00 43.98 467 ILE A N 1
ATOM 1575 C CA . ILE A 1 200 ? 18.111 -7.165 4.292 1.00 42.21 467 ILE A CA 1
ATOM 1576 C C . ILE A 1 200 ? 18.707 -6.911 5.657 1.00 44.86 467 ILE A C 1
ATOM 1577 O O . ILE A 1 200 ? 18.076 -6.258 6.493 1.00 45.84 467 ILE A O 1
ATOM 1582 N N . ALA A 1 201 ? 19.933 -7.389 5.864 1.00 41.21 468 ALA A N 1
ATOM 1583 C CA . ALA A 1 201 ? 20.723 -7.079 7.043 1.00 41.52 468 ALA A CA 1
ATOM 1584 C C . ALA A 1 201 ? 21.834 -6.117 6.638 1.00 49.38 468 ALA A C 1
ATOM 1585 O O . ALA A 1 201 ? 22.544 -6.369 5.659 1.00 53.05 468 ALA A O 1
ATOM 1587 N N . PHE A 1 202 ? 21.959 -5.006 7.370 1.00 43.37 469 PHE A N 1
ATOM 1588 C CA . PHE A 1 202 ? 23.062 -4.063 7.239 1.00 35.91 469 PHE A CA 1
ATOM 1589 C C . PHE A 1 202 ? 23.906 -4.204 8.485 1.00 43.72 469 PHE A C 1
ATOM 1590 O O . PHE A 1 202 ? 23.378 -4.090 9.593 1.00 44.59 469 PHE A O 1
ATOM 1598 N N . GLU A 1 203 ? 25.203 -4.435 8.319 1.00 45.43 470 GLU A N 1
ATOM 1599 C CA . GLU A 1 203 ? 26.094 -4.386 9.468 1.00 45.06 470 GLU A CA 1
ATOM 1600 C C . GLU A 1 203 ? 26.339 -2.934 9.877 1.00 42.56 470 GLU A C 1
ATOM 1601 O O . GLU A 1 203 ? 26.369 -2.020 9.048 1.00 39.52 470 GLU A O 1
ATOM 1607 N N . TRP A 1 204 ? 26.522 -2.725 11.177 1.00 36.66 471 TRP A N 1
ATOM 1608 C CA . TRP A 1 204 ? 26.793 -1.372 11.663 1.00 36.47 471 TRP A CA 1
ATOM 1609 C C . TRP A 1 204 ? 28.075 -0.777 11.070 1.00 39.25 471 TRP A C 1
ATOM 1610 O O . TRP A 1 204 ? 28.195 0.451 10.962 1.00 39.42 471 TRP A O 1
ATOM 1621 N N . ASP A 1 205 ? 29.044 -1.613 10.680 1.00 38.31 472 ASP A N 1
ATOM 1622 C CA . ASP A 1 205 ? 30.276 -1.073 10.111 1.00 43.94 472 ASP A CA 1
ATOM 1623 C C . ASP A 1 205 ? 30.074 -0.462 8.732 1.00 40.34 472 ASP A C 1
ATOM 1624 O O . ASP A 1 205 ? 30.897 0.353 8.310 1.00 41.58 472 ASP A O 1
ATOM 1629 N N . GLU A 1 206 ? 29.000 -0.826 8.039 1.00 37.45 473 GLU A N 1
ATOM 1630 C CA . GLU A 1 206 ? 28.668 -0.264 6.737 1.00 39.34 473 GLU A CA 1
ATOM 1631 C C . GLU A 1 206 ? 27.927 1.069 6.830 1.00 42.07 473 GLU A C 1
ATOM 1632 O O . GLU A 1 206 ? 27.750 1.718 5.789 1.00 46.01 473 GLU A O 1
ATOM 1638 N N . MET A 1 207 ? 27.481 1.486 8.031 1.00 35.13 474 MET A N 1
ATOM 1639 C CA . MET A 1 207 ? 26.790 2.764 8.229 1.00 33.85 474 MET A CA 1
ATOM 1640 C C . MET A 1 207 ? 27.789 3.912 8.192 1.00 40.04 474 MET A C 1
ATOM 1641 O O . MET A 1 207 ? 28.614 4.065 9.099 1.00 41.60 474 MET A O 1
ATOM 1646 N N . GLN A 1 208 ? 27.684 4.750 7.173 1.00 41.66 475 GLN A N 1
ATOM 1647 C CA . GLN A 1 208 ? 28.594 5.873 7.021 1.00 41.98 475 GLN A CA 1
ATOM 1648 C C . GLN A 1 208 ? 28.117 7.091 7.802 1.00 38.71 475 GLN A C 1
ATOM 1649 O O . GLN A 1 208 ? 28.865 7.645 8.611 1.00 36.46 475 GLN A O 1
ATOM 1655 N N . ARG A 1 209 ? 26.881 7.525 7.558 1.00 40.38 476 ARG A N 1
ATOM 1656 C CA . ARG A 1 209 ? 26.271 8.610 8.313 1.00 36.64 476 ARG A CA 1
ATOM 1657 C C . ARG A 1 209 ? 24.793 8.306 8.500 1.00 35.55 476 ARG A C 1
ATOM 1658 O O . ARG A 1 209 ? 24.233 7.391 7.889 1.00 34.47 476 ARG A O 1
ATOM 1666 N N . TRP A 1 210 ? 24.163 9.093 9.360 1.00 33.45 477 TRP A N 1
ATOM 1667 C CA . TRP A 1 210 ? 22.733 8.980 9.579 1.00 34.55 477 TRP A CA 1
ATOM 1668 C C . TRP A 1 210 ? 22.210 10.345 10.012 1.00 34.46 477 TRP A C 1
ATOM 1669 O O . TRP A 1 210 ? 22.974 11.217 10.432 1.00 33.11 477 TRP A O 1
ATOM 1680 N N . ASP A 1 211 ? 20.903 10.539 9.872 1.00 36.74 478 ASP A N 1
ATOM 1681 C CA . ASP A 1 211 ? 20.304 11.853 10.101 1.00 35.20 478 ASP A CA 1
ATOM 1682 C C . ASP A 1 211 ? 18.788 11.716 10.105 1.00 34.27 478 ASP A C 1
ATOM 1683 O O . ASP A 1 211 ? 18.238 10.667 9.770 1.00 40.73 478 ASP A O 1
ATOM 1688 N N . THR A 1 212 ? 18.122 12.778 10.515 1.00 35.06 479 THR A N 1
ATOM 1689 C CA . THR A 1 212 ? 16.681 12.899 10.381 1.00 39.60 479 THR A CA 1
ATOM 1690 C C . THR A 1 212 ? 16.339 13.960 9.339 1.00 44.70 479 THR A C 1
ATOM 1691 O O . THR A 1 212 ? 17.169 14.791 8.953 1.00 44.56 479 THR A O 1
ATOM 1695 N N . ASP A 1 213 ? 15.091 13.913 8.890 1.00 43.96 480 ASP A N 1
ATOM 1696 C CA . ASP A 1 213 ? 14.494 14.910 8.004 1.00 48.49 480 ASP A CA 1
ATOM 1697 C C . ASP A 1 213 ? 13.197 15.343 8.673 1.00 50.02 480 ASP A C 1
ATOM 1698 O O . ASP A 1 213 ? 12.160 14.734 8.408 1.00 45.53 480 ASP A O 1
ATOM 1703 N N . GLU A 1 214 ? 13.256 16.372 9.526 1.00 51.96 481 GLU A N 1
ATOM 1704 C CA . GLU A 1 214 ? 12.051 16.816 10.219 1.00 51.91 481 GLU A CA 1
ATOM 1705 C C . GLU A 1 214 ? 10.932 17.123 9.234 1.00 55.40 481 GLU A C 1
ATOM 1706 O O . GLU A 1 214 ? 9.770 16.763 9.465 1.00 57.33 481 GLU A O 1
ATOM 1712 N N . GLU A 1 215 ? 11.268 17.778 8.120 1.00 53.62 482 GLU A N 1
ATOM 1713 C CA . GLU A 1 215 ? 10.231 18.296 7.232 1.00 57.42 482 GLU A CA 1
ATOM 1714 C C . GLU A 1 215 ? 9.581 17.171 6.447 1.00 54.50 482 GLU A C 1
ATOM 1715 O O . GLU A 1 215 ? 8.366 17.192 6.207 1.00 57.37 482 GLU A O 1
ATOM 1721 N N . GLY A 1 216 ? 10.371 16.180 6.056 1.00 47.19 483 GLY A N 1
ATOM 1722 C CA . GLY A 1 216 ? 9.898 15.012 5.352 1.00 41.08 483 GLY A CA 1
ATOM 1723 C C . GLY A 1 216 ? 9.496 13.844 6.224 1.00 46.16 483 GLY A C 1
ATOM 1724 O O . GLY A 1 216 ? 9.191 12.782 5.671 1.00 44.49 483 GLY A O 1
ATOM 1725 N N . MET A 1 217 ? 9.481 14.001 7.552 1.00 46.61 484 MET A N 1
ATOM 1726 C CA . MET A 1 217 ? 9.182 12.917 8.500 1.00 42.33 484 MET A CA 1
ATOM 1727 C C . MET A 1 217 ? 9.917 11.622 8.118 1.00 44.44 484 MET A C 1
ATOM 1728 O O . MET A 1 217 ? 9.316 10.580 7.841 1.00 43.89 484 MET A O 1
ATOM 1733 N N . ALA A 1 218 ? 11.249 11.703 8.089 1.00 36.86 485 ALA A N 1
ATOM 1734 C CA . ALA A 1 218 ? 12.041 10.574 7.627 1.00 39.93 485 ALA A CA 1
ATOM 1735 C C . ALA A 1 218 ? 13.304 10.412 8.455 1.00 37.48 485 ALA A C 1
ATOM 1736 O O . ALA A 1 218 ? 13.947 11.394 8.849 1.00 31.81 485 ALA A O 1
ATOM 1738 N N . PHE A 1 219 ? 13.650 9.155 8.715 1.00 39.05 486 PHE A N 1
ATOM 1739 C CA . PHE A 1 219 ? 14.983 8.834 9.194 1.00 36.34 486 PHE A CA 1
ATOM 1740 C C . PHE A 1 219 ? 15.806 8.501 7.963 1.00 35.49 486 PHE A C 1
ATOM 1741 O O . PHE A 1 219 ? 15.294 7.876 7.018 1.00 35.75 486 PHE A O 1
ATOM 1759 N N . PHE A 1 221 ? 19.701 7.069 6.450 1.00 34.89 488 PHE A N 1
ATOM 1760 C CA . PHE A 1 221 ? 21.026 6.497 6.661 1.00 35.61 488 PHE A CA 1
ATOM 1761 C C . PHE A 1 221 ? 21.749 6.285 5.322 1.00 40.85 488 PHE A C 1
ATOM 1762 O O . PHE A 1 221 ? 21.129 6.044 4.277 1.00 41.60 488 PHE A O 1
ATOM 1770 N N . GLU A 1 222 ? 23.071 6.425 5.366 1.00 38.21 489 GLU A N 1
ATOM 1771 C CA . GLU A 1 222 ? 23.939 6.277 4.210 1.00 39.19 489 GLU A CA 1
ATOM 1772 C C . GLU A 1 222 ? 24.859 5.094 4.482 1.00 40.27 489 GLU A C 1
ATOM 1773 O O . GLU A 1 222 ? 25.542 5.059 5.512 1.00 38.26 489 GLU A O 1
ATOM 1779 N N . TYR A 1 223 ? 24.857 4.114 3.583 1.00 36.44 490 TYR A N 1
ATOM 1780 C CA . TYR A 1 223 ? 25.648 2.908 3.763 1.00 41.40 490 TYR A CA 1
ATOM 1781 C C . TYR A 1 223 ? 26.599 2.728 2.591 1.00 43.12 490 TYR A C 1
ATOM 1782 O O . TYR A 1 223 ? 26.359 3.226 1.489 1.00 47.47 490 TYR A O 1
ATOM 1791 N N . ALA A 1 224 ? 27.680 1.992 2.838 1.00 45.08 491 ALA A N 1
ATOM 1792 C CA . ALA A 1 224 ? 28.623 1.597 1.787 1.00 58.42 491 ALA A CA 1
ATOM 1793 C C . ALA A 1 224 ? 28.820 0.088 1.879 1.00 63.45 491 ALA A C 1
ATOM 1794 O O . ALA A 1 224 ? 29.533 -0.386 2.770 1.00 62.90 491 ALA A O 1
ATOM 1796 N N . ARG A 1 225 ? 28.187 -0.656 0.962 1.00 74.81 492 ARG A N 1
ATOM 1797 C CA . ARG A 1 225 ? 28.164 -2.117 0.980 1.00 84.12 492 ARG A CA 1
ATOM 1798 C C . ARG A 1 225 ? 28.985 -2.690 -0.165 1.00 95.25 492 ARG A C 1
ATOM 1799 O O . ARG A 1 225 ? 28.983 -2.154 -1.278 1.00 94.71 492 ARG A O 1
ATOM 1807 N N . GLY A 1 226 ? 29.666 -3.798 0.117 1.00 113.01 493 GLY A N 1
ATOM 1808 C CA . GLY A 1 226 ? 30.390 -4.546 -0.891 1.00 114.57 493 GLY A CA 1
ATOM 1809 C C . GLY A 1 226 ? 31.555 -3.783 -1.480 1.00 120.01 493 GLY A C 1
ATOM 1810 O O . GLY A 1 226 ? 32.665 -3.800 -0.938 1.00 131.47 493 GLY A O 1
ATOM 1811 N N . GLU A 1 227 ? 31.311 -3.116 -2.596 1.00 107.46 494 GLU A N 1
ATOM 1812 C CA . GLU A 1 227 ? 32.333 -2.283 -3.212 1.00 100.64 494 GLU A CA 1
ATOM 1813 C C . GLU A 1 227 ? 31.750 -1.038 -3.858 1.00 94.19 494 GLU A C 1
ATOM 1814 O O . GLU A 1 227 ? 32.511 -0.261 -4.437 1.00 94.42 494 GLU A O 1
ATOM 1820 N N . LYS A 1 228 ? 30.440 -0.807 -3.766 1.00 98.13 495 LYS A N 1
ATOM 1821 C CA . LYS A 1 228 ? 29.781 0.283 -4.472 1.00 95.65 495 LYS A CA 1
ATOM 1822 C C . LYS A 1 228 ? 29.969 1.593 -3.701 1.00 90.62 495 LYS A C 1
ATOM 1823 O O . LYS A 1 228 ? 30.681 1.663 -2.694 1.00 88.95 495 LYS A O 1
ATOM 1829 N N . LYS A 1 229 ? 29.317 2.659 -4.176 1.00 80.41 496 LYS A N 1
ATOM 1830 C CA . LYS A 1 229 ? 29.516 3.965 -3.569 1.00 74.37 496 LYS A CA 1
ATOM 1831 C C . LYS A 1 229 ? 28.373 4.274 -2.602 1.00 66.94 496 LYS A C 1
ATOM 1832 O O . LYS A 1 229 ? 27.238 3.837 -2.820 1.00 61.22 496 LYS A O 1
ATOM 1838 N N . PRO A 1 230 ? 28.644 5.012 -1.522 1.00 62.08 497 PRO A N 1
ATOM 1839 C CA . PRO A 1 230 ? 27.625 5.197 -0.471 1.00 57.87 497 PRO A CA 1
ATOM 1840 C C . PRO A 1 230 ? 26.306 5.750 -1.005 1.00 49.21 497 PRO A C 1
ATOM 1841 O O . PRO A 1 230 ? 26.272 6.763 -1.708 1.00 49.82 497 PRO A O 1
ATOM 1845 N N . ARG A 1 231 ? 25.215 5.066 -0.665 1.00 46.53 498 ARG A N 1
ATOM 1846 C CA . ARG A 1 231 ? 23.865 5.483 -1.028 1.00 49.13 498 ARG A CA 1
ATOM 1847 C C . ARG A 1 231 ? 23.089 5.898 0.213 1.00 48.06 498 ARG A C 1
ATOM 1848 O O . ARG A 1 231 ? 23.265 5.315 1.292 1.00 44.17 498 ARG A O 1
ATOM 1856 N N . TRP A 1 232 ? 22.227 6.901 0.051 1.00 41.51 499 TRP A N 1
ATOM 1857 C CA . TRP A 1 232 ? 21.315 7.316 1.106 1.00 41.47 499 TRP A CA 1
ATOM 1858 C C . TRP A 1 232 ? 20.001 6.577 0.936 1.00 39.08 499 TRP A C 1
ATOM 1859 O O . TRP A 1 232 ? 19.498 6.458 -0.176 1.00 46.47 499 TRP A O 1
ATOM 1870 N N . VAL A 1 233 ? 19.446 6.091 2.047 1.00 42.02 500 VAL A N 1
ATOM 1871 C CA . VAL A 1 233 ? 18.116 5.486 2.099 1.00 39.49 500 VAL A CA 1
ATOM 1872 C C . VAL A 1 233 ? 17.274 6.302 3.079 1.00 38.98 500 VAL A C 1
ATOM 1873 O O . VAL A 1 233 ? 17.785 6.741 4.114 1.00 42.42 500 VAL A O 1
ATOM 1877 N N . LYS A 1 234 ? 15.997 6.516 2.761 1.00 36.86 501 LYS A N 1
ATOM 1878 C CA . LYS A 1 234 ? 15.093 7.252 3.642 1.00 40.45 501 LYS A CA 1
ATOM 1879 C C . LYS A 1 234 ? 13.932 6.366 4.070 1.00 38.59 501 LYS A C 1
ATOM 1880 O O . LYS A 1 234 ? 13.232 5.801 3.225 1.00 36.78 501 LYS A O 1
ATOM 1886 N N . ILE A 1 235 ? 13.737 6.250 5.379 1.00 36.42 502 ILE A N 1
ATOM 1887 C CA . ILE A 1 235 ? 12.615 5.523 5.959 1.00 36.88 502 ILE A CA 1
ATOM 1888 C C . ILE A 1 235 ? 11.622 6.550 6.501 1.00 35.15 502 ILE A C 1
ATOM 1889 O O . ILE A 1 235 ? 11.938 7.319 7.419 1.00 36.94 502 ILE A O 1
ATOM 1894 N N . PHE A 1 236 ? 10.425 6.571 5.930 1.00 34.20 503 PHE A N 1
ATOM 1895 C CA . PHE A 1 236 ? 9.441 7.603 6.263 1.00 38.56 503 PHE A CA 1
ATOM 1896 C C . PHE A 1 236 ? 8.691 7.262 7.554 1.00 37.69 503 PHE A C 1
ATOM 1897 O O . PHE A 1 236 ? 7.471 7.195 7.607 1.00 39.92 503 PHE A O 1
ATOM 1905 N N . THR A 1 237 ? 9.454 7.071 8.613 1.00 38.23 504 THR A N 1
ATOM 1906 C CA . THR A 1 237 ? 8.812 6.728 9.872 1.00 31.94 504 THR A CA 1
ATOM 1907 C C . THR A 1 237 ? 8.411 7.988 10.636 1.00 38.02 504 THR A C 1
ATOM 1908 O O . THR A 1 237 ? 9.130 8.992 10.612 1.00 38.50 504 THR A O 1
ATOM 1912 N N . PRO A 1 238 ? 7.257 7.983 11.298 1.00 38.49 505 PRO A N 1
ATOM 1913 C CA . PRO A 1 238 ? 6.951 9.101 12.199 1.00 31.20 505 PRO A CA 1
ATOM 1914 C C . PRO A 1 238 ? 7.889 9.139 13.394 1.00 37.36 505 PRO A C 1
ATOM 1915 O O . PRO A 1 238 ? 8.085 10.206 13.989 1.00 37.36 505 PRO A O 1
ATOM 1919 N N . TYR A 1 239 ? 8.477 8.003 13.759 1.00 31.67 506 TYR A N 1
ATOM 1920 C CA . TYR A 1 239 ? 9.324 7.888 14.948 1.00 34.80 506 TYR A CA 1
ATOM 1921 C C . TYR A 1 239 ? 10.798 8.093 14.603 1.00 34.65 506 TYR A C 1
ATOM 1922 O O . TYR A 1 239 ? 11.669 7.354 15.058 1.00 32.12 506 TYR A O 1
ATOM 1931 N N . PHE A 1 240 ? 11.090 9.129 13.800 1.00 31.26 507 PHE A N 1
ATOM 1932 C CA . PHE A 1 240 ? 12.426 9.238 13.212 1.00 32.67 507 PHE A CA 1
ATOM 1933 C C . PHE A 1 240 ? 13.469 9.681 14.231 1.00 31.52 507 PHE A C 1
ATOM 1934 O O . PHE A 1 240 ? 14.637 9.298 14.106 1.00 29.54 507 PHE A O 1
ATOM 1942 N N . ASN A 1 241 ? 13.075 10.474 15.244 1.00 27.45 508 ASN A N 1
ATOM 1943 C CA . ASN A 1 241 ? 14.009 10.833 16.309 1.00 30.94 508 ASN A CA 1
ATOM 1944 C C . ASN A 1 241 ? 14.301 9.645 17.216 1.00 34.56 508 ASN A C 1
ATOM 1945 O O . ASN A 1 241 ? 15.436 9.474 17.675 1.00 31.52 508 ASN 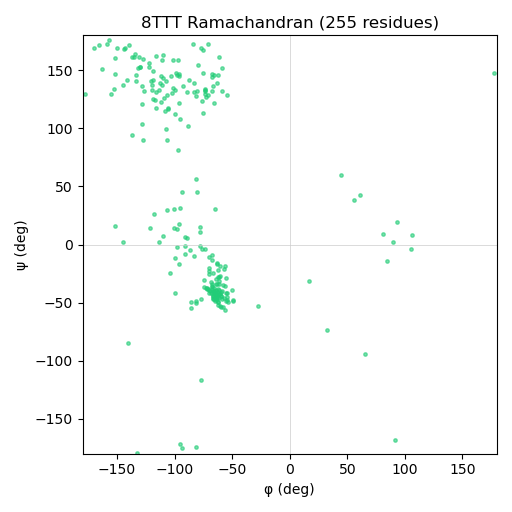A O 1
ATOM 1950 N N . TYR A 1 242 ? 13.291 8.815 17.489 1.00 30.39 509 TYR A N 1
ATOM 1951 C CA . TYR A 1 242 ? 13.543 7.562 18.190 1.00 28.00 509 TYR A CA 1
ATOM 1952 C C . TYR A 1 242 ? 14.516 6.689 17.411 1.00 28.62 509 TYR A C 1
ATOM 1953 O O . TYR A 1 242 ? 15.444 6.107 17.987 1.00 31.97 509 TYR A O 1
ATOM 1962 N N . MET A 1 243 ? 14.323 6.588 16.095 1.00 26.52 510 MET A N 1
ATOM 1963 C CA . MET A 1 243 ? 15.228 5.775 15.285 1.00 26.87 510 MET A CA 1
ATOM 1964 C C . MET A 1 243 ? 16.656 6.315 15.340 1.00 31.31 510 MET A C 1
ATOM 1965 O O . MET A 1 243 ? 17.620 5.543 15.444 1.00 27.52 510 MET A O 1
ATOM 1970 N N . HIS A 1 244 ? 16.811 7.643 15.287 1.00 28.28 511 HIS A N 1
ATOM 1971 C CA . HIS A 1 244 ? 18.142 8.239 15.353 1.00 30.44 511 HIS A CA 1
ATOM 1972 C C . HIS A 1 244 ? 18.806 7.958 16.699 1.00 30.04 511 HIS A C 1
ATOM 1973 O O . HIS A 1 244 ? 20.013 7.683 16.761 1.00 30.93 511 HIS A O 1
ATOM 1980 N N . GLU A 1 245 ? 18.029 8.018 17.781 1.00 24.94 512 GLU A N 1
ATOM 1981 C CA . GLU A 1 245 ? 18.541 7.687 19.106 1.00 29.36 512 GLU A CA 1
ATOM 1982 C C . GLU A 1 245 ? 19.011 6.235 19.188 1.00 31.01 512 GLU A C 1
ATOM 1983 O O . GLU A 1 245 ? 19.988 5.937 19.891 1.00 33.24 512 GLU A O 1
ATOM 1989 N N . CYS A 1 246 ? 18.349 5.322 18.474 1.00 26.65 513 CYS A N 1
ATOM 1990 C CA . CYS A 1 246 ? 18.809 3.935 18.454 1.00 28.98 513 CYS A CA 1
ATOM 1991 C C . CYS A 1 246 ? 20.182 3.838 17.794 1.00 28.71 513 CYS A C 1
ATOM 1992 O O . CYS A 1 246 ? 21.083 3.160 18.305 1.00 26.23 513 CYS A O 1
ATOM 1995 N N . PHE A 1 247 ? 20.383 4.554 16.689 1.00 29.47 514 PHE A N 1
ATOM 1996 C CA . PHE A 1 247 ? 21.693 4.529 16.039 1.00 28.97 514 PHE A CA 1
ATOM 1997 C C . PHE A 1 247 ? 22.785 5.018 16.979 1.00 28.84 514 PHE A C 1
ATOM 1998 O O . PHE A 1 247 ? 23.783 4.321 17.208 1.00 26.59 514 PHE A O 1
ATOM 2006 N N . GLU A 1 248 ? 22.608 6.215 17.545 1.00 29.44 515 GLU A N 1
ATOM 2007 C CA . GLU A 1 248 ? 23.590 6.737 18.488 1.00 29.94 515 GLU A CA 1
ATOM 2008 C C . GLU A 1 248 ? 23.835 5.743 19.610 1.00 31.87 515 GLU A C 1
ATOM 2009 O O . GLU A 1 248 ? 24.987 5.454 19.960 1.00 33.47 515 GLU A O 1
ATOM 2015 N N . ARG A 1 249 ? 22.758 5.172 20.155 1.00 26.49 516 ARG A N 1
ATOM 2016 C CA . ARG A 1 249 ? 22.899 4.246 21.275 1.00 30.60 516 ARG A CA 1
ATOM 2017 C C . ARG A 1 249 ? 23.600 2.946 20.866 1.00 32.87 516 ARG A C 1
ATOM 2018 O O . ARG A 1 249 ? 24.398 2.417 21.642 1.00 35.08 516 ARG A O 1
ATOM 2026 N N . VAL A 1 250 ? 23.330 2.405 19.666 1.00 30.76 517 VAL A N 1
ATOM 2027 C CA . VAL A 1 250 ? 24.015 1.169 19.263 1.00 32.59 517 VAL A CA 1
ATOM 2028 C C . VAL A 1 250 ? 25.518 1.403 19.152 1.00 33.76 517 VAL A C 1
ATOM 2029 O O . VAL A 1 250 ? 26.329 0.614 19.658 1.00 31.19 517 VAL A O 1
ATOM 2033 N N . PHE A 1 251 ? 25.915 2.497 18.507 1.00 31.04 518 PHE A N 1
ATOM 2034 C CA . PHE A 1 251 ? 27.336 2.777 18.324 1.00 31.15 518 PHE A CA 1
ATOM 2035 C C . PHE A 1 251 ? 28.026 3.016 19.650 1.00 31.99 518 PHE A C 1
ATOM 2036 O O . PHE A 1 251 ? 29.191 2.677 19.815 1.00 33.11 518 PHE A O 1
ATOM 2054 N N . GLU A 1 253 ? 27.148 1.613 22.607 1.00 36.31 520 GLU A N 1
ATOM 2055 C CA . GLU A 1 253 ? 27.315 0.297 23.218 1.00 38.64 520 GLU A CA 1
ATOM 2056 C C . GLU A 1 253 ? 28.384 -0.515 22.511 1.00 35.08 520 GLU A C 1
ATOM 2057 O O . GLU A 1 253 ? 29.062 -1.303 23.136 1.00 32.13 520 GLU A O 1
ATOM 2063 N N . LEU A 1 254 ? 28.547 -0.309 21.205 1.00 37.44 521 LEU A N 1
ATOM 2064 C CA . LEU A 1 254 ? 29.584 -1.042 20.481 1.00 38.32 521 LEU A CA 1
ATOM 2065 C C . LEU A 1 254 ? 30.973 -0.544 20.885 1.00 40.14 521 LEU A C 1
ATOM 2066 O O . LEU A 1 254 ? 31.903 -1.338 21.067 1.00 38.07 521 LEU A O 1
ATOM 2071 N N . LYS A 1 255 ? 31.101 0.769 21.070 1.00 35.93 522 LYS A N 1
ATOM 2072 C CA . LYS A 1 255 ? 32.366 1.391 21.441 1.00 38.65 522 LYS A CA 1
ATOM 2073 C C . LYS A 1 255 ? 32.841 0.925 22.816 1.00 41.75 522 LYS A C 1
ATOM 2074 O O . LYS A 1 255 ? 34.039 0.678 23.014 1.00 41.67 522 LYS A O 1
ATOM 2080 N N . TRP A 1 256 ? 31.920 0.819 23.781 1.00 36.45 523 TRP A N 1
ATOM 2081 C CA . TRP A 1 256 ? 32.218 0.462 25.164 1.00 37.20 523 TRP A CA 1
ATOM 2082 C C . TRP A 1 256 ? 31.977 -1.012 25.464 1.00 40.61 523 TRP A C 1
ATOM 2083 O O . TRP A 1 256 ? 31.928 -1.399 26.636 1.00 40.54 523 TRP A O 1
ATOM 2094 N N . ARG A 1 257 ? 31.800 -1.830 24.433 1.00 44.06 524 ARG A N 1
ATOM 2095 C CA . ARG A 1 257 ? 31.672 -3.269 24.616 1.00 45.93 524 ARG A CA 1
ATOM 2096 C C . ARG A 1 257 ? 32.911 -3.831 25.306 1.00 54.53 524 ARG A C 1
ATOM 2097 O O . ARG A 1 257 ? 34.047 -3.538 24.915 1.00 55.98 524 ARG A O 1
ATOM 2105 N N . LYS A 1 258 ? 32.692 -4.642 26.337 1.00 54.09 525 LYS A N 1
ATOM 2106 C CA . LYS A 1 258 ? 33.794 -5.230 27.086 1.00 60.21 525 LYS A CA 1
ATOM 2107 C C . LYS A 1 258 ? 34.111 -6.673 26.704 1.00 65.22 525 LYS A C 1
ATOM 2108 O O . LYS A 1 258 ? 35.153 -7.183 27.121 1.00 63.82 525 LYS A O 1
ATOM 2114 N N . GLU A 1 259 ? 33.262 -7.349 25.931 1.00 67.97 526 GLU A N 1
ATOM 2115 C CA . GLU A 1 259 ? 33.483 -8.756 25.626 1.00 68.50 526 GLU A CA 1
ATOM 2116 C C . GLU A 1 259 ? 33.580 -9.006 24.128 1.00 70.26 526 GLU A C 1
ATOM 2117 O O . GLU A 1 259 ? 33.008 -8.277 23.313 1.00 67.81 526 GLU A O 1
ATOM 2123 N N . GLU A 1 260 ? 34.312 -10.065 23.780 1.00 77.60 527 GLU A N 1
ATOM 2124 C CA . GLU A 1 260 ? 34.364 -10.584 22.418 1.00 78.06 527 GLU A CA 1
ATOM 2125 C C . GLU A 1 260 ? 33.117 -11.402 22.091 1.00 80.24 527 GLU A C 1
ATOM 2126 O O . GLU A 1 260 ? 33.091 -12.138 21.097 1.00 78.93 527 GLU A O 1
ATOM 2132 N N . TYR A 1 261 ? 32.076 -11.277 22.911 1.00 81.18 528 TYR A N 1
ATOM 2133 C CA . TYR A 1 261 ? 30.881 -12.100 22.761 1.00 75.66 528 TYR A CA 1
ATOM 2134 C C . TYR A 1 261 ? 29.627 -11.260 22.959 1.00 76.94 528 TYR A C 1
ATOM 2135 O O . TYR A 1 261 ? 28.585 -11.770 23.355 1.00 79.89 528 TYR A O 1
ATOM 2144 N N . GLY B 2 10 ? 19.329 1.107 -6.460 1.00 77.76 1133 GLY B N 1
ATOM 2145 C CA . GLY B 2 10 ? 17.999 0.853 -6.984 1.00 80.77 1133 GLY B CA 1
ATOM 2146 C C . GLY B 2 10 ? 17.045 0.378 -5.906 1.00 74.06 1133 GLY B C 1
ATOM 2147 O O . GLY B 2 10 ? 17.031 0.912 -4.793 1.00 70.62 1133 GLY B O 1
ATOM 2148 N N . ASP B 2 11 ? 16.234 -0.622 -6.233 1.00 60.30 1134 ASP B N 1
ATOM 2149 C CA . ASP B 2 11 ? 15.436 -1.282 -5.211 1.00 60.29 1134 ASP B CA 1
ATOM 2150 C C . ASP B 2 11 ? 16.327 -2.173 -4.352 1.00 58.48 1134 ASP B C 1
ATOM 2151 O O . ASP B 2 11 ? 17.098 -2.981 -4.871 1.00 61.10 1134 ASP B O 1
ATOM 2156 N N . ILE B 2 12 ? 16.217 -2.027 -3.032 1.00 58.63 1135 ILE B N 1
ATOM 2157 C CA . ILE B 2 12 ? 17.031 -2.833 -2.126 1.00 63.68 1135 ILE B CA 1
ATOM 2158 C C . ILE B 2 12 ? 16.641 -4.306 -2.207 1.00 60.20 1135 ILE B C 1
ATOM 2159 O O . ILE B 2 12 ? 17.503 -5.185 -2.302 1.00 68.00 1135 ILE B O 1
ATOM 2164 N N . PHE B 2 13 ? 15.342 -4.596 -2.158 1.00 60.57 1136 PHE B N 1
ATOM 2165 C CA . PHE B 2 13 ? 14.818 -5.961 -2.268 1.00 63.76 1136 PHE B CA 1
ATOM 2166 C C . PHE B 2 13 ? 14.733 -6.476 -3.713 1.00 69.40 1136 PHE B C 1
ATOM 2167 O O . PHE B 2 13 ? 13.717 -7.066 -4.102 1.00 74.48 1136 PHE B O 1
ATOM 2175 N N . SER B 2 14 ? 15.767 -6.274 -4.529 1.00 67.28 1137 SER B N 1
ATOM 2176 C CA . SER B 2 14 ? 15.724 -6.713 -5.922 1.00 75.07 1137 SER B CA 1
ATOM 2177 C C . SER B 2 14 ? 17.076 -7.284 -6.342 1.00 86.14 1137 SER B C 1
ATOM 2178 O O . SER B 2 14 ? 17.299 -8.503 -6.286 1.00 84.41 1137 SER B O 1
ATOM 2181 N N . THR B 2 15 ? 17.979 -6.399 -6.759 1.00 79.85 1138 THR B N 1
ATOM 2182 C CA . THR B 2 15 ? 19.320 -6.775 -7.187 1.00 82.40 1138 THR B CA 1
ATOM 2183 C C . THR B 2 15 ? 20.259 -6.732 -5.974 1.00 87.00 1138 THR B C 1
ATOM 2184 O O . THR B 2 15 ? 21.410 -6.295 -6.062 1.00 94.35 1138 THR B O 1
#

Secondary structure (DSSP, 8-state):
-EEEEEEE-TTS-EEEEEEETT--HHHHHHHHHHHTT--TTGGGGEEEEEEEETTEEEEPPTT--HHHHHHHT--SSTTS-SEEEEE--S-HHHHHTTTT-HHHHHHHHHHHHHHHHHTSSB-GGGHHHHHHHHHTT-HHHHHHHHTTSBTTT-EEPPPB-BTT-SSSEEEEEE-SS-EEEEEE-TT--EEEEEEEE-GGGEEE---BTTTTB--EE--TTS--EE--B--TTHHHHHHHHHHH---TT-----/--TTT-

Sequence (260 aa):
SDVELRVALPDGTTVTVRVKKNSTTDQVYQAIAAKVGMDSTTVNYFALFEVISHSFVRKLAPNEFPHKLYIQNYTSAVPGTCLTIRKWLFTTEEEILLNDNDLAVTYFFHQAVDDVKKGYIKAEEKSYQLQKLYEQRKMVMYLNMLRTCEGYNEIIFPHCACDSRRKGHVITAISITHHFKLHACTEEGQLENQVIAFEWDEMQRWDTDEEGMAFFEYARGEKKPRWVKIFTPYFNYMHECFERVFELKWRKEEYGDIFST

GO terms:
  GO:0005768 endosome (C, IC)
  GO:0005515 protein binding (F, IPI)
  GO:0008333 endosome to lysosome transport (P, IMP)
  GO:0001772 immunological synapse (C, IDA)
  GO:0005769 early endosome (C, IDA)
  GO:0032266 phosphatidylinositol-3-phosphate binding (F, IDA)
  GO:0030904 retromer complex (C, IDA)
  GO:0071203 WASH complex (C, IDA)
  GO:0031901 early endosome membrane (C, EXP)
  GO:0001770 establishment of natural killer cell polarity (P, TAS)
  GO:0016197 endosomal transport (P, IMP)
  GO:0032456 endocytic recycling (P, IMP)
  GO:0006886 intracellular protein transport (P, IMP)
  GO:0098978 glutamatergic synapse (C, IDA)
  GO:0090128 regulation of synapse maturation (P, IDA)
  GO:0098978 glutamatergic synapse (C, IMP)
  GO:0090128 regulation of synapse maturation (P, IMP)

InterPro domains:
  IPR000159 Ras-associating domain [PF00788] (274-360)
  IPR000159 Ras-associating domain [PS50200] (273-362)
  IPR001478 PDZ domain [PF00595] (45-132)
  IPR001478 PDZ domain [PS50106] (43-136)
  IPR001478 PDZ domain [SM00228] (51-136)
  IPR001683 Phox homology [PF00787] (189-264)
  IPR001683 Phox homology [PS50195] (161-269)
  IPR001683 Phox homology [SM00312] (156-265)
  IPR029071 Ubiquitin-like domain superfamily [SSF54236] (274-341)
  IPR036034 PDZ superfamily [G3DSA:2.30.42.10] (38-135)
  IPR036034 PDZ superfamily [SSF50156] (39-137)
  IPR036871 PX domain superfamily [G3DSA:3.30.1520.10] (162-265)
  IPR036871 PX domain superfamily [SSF64268] (154-270)
  IPR037827 SNX27, atypical FERM-like domain [cd13338] (425-526)
  IPR037833 SNX27, PX domain [cd06886] (160-265)
  IPR037835 SNX27, RA domain [cd01777] (273-365)